Protein AF-A0A8S3QF64-F1 (afdb_monomer_lite)

Foldseek 3Di:
DVVPDPPDDPVVVVVVVVVVVVVVVPPPPPPDLDLLVLVLCLQQLALVCLVVTDCVPRDDPVVSVVSNVCSVVDPDDDDDPVVSVVSNVVSVVSVVVSVVVVVVVVVQQVVQCVVPVPLCVVPHRVVSVVVCVVVVVVVVVVVVVVVVVVVVVVDDDDPDDPDPPPVVVVVVVVVVVVVVVVVVVVVVVVVVVVVVVVVVVVVVVVVVVD

Structure (mmCIF, N/CA/C/O backbone):
data_AF-A0A8S3QF64-F1
#
_entry.id   AF-A0A8S3QF64-F1
#
loop_
_atom_site.group_PDB
_atom_site.id
_atom_site.type_symbol
_atom_site.label_atom_id
_atom_site.label_alt_id
_atom_site.label_comp_id
_atom_site.label_asym_id
_atom_site.label_entity_id
_atom_site.label_seq_id
_atom_site.pdbx_PDB_ins_code
_atom_site.Cartn_x
_atom_site.Cartn_y
_atom_site.Cartn_z
_atom_site.occupancy
_atom_site.B_iso_or_equiv
_atom_site.auth_seq_id
_atom_site.auth_comp_id
_atom_site.auth_asym_id
_atom_site.auth_atom_id
_atom_site.pdbx_PDB_model_num
ATOM 1 N N . MET A 1 1 ? 14.520 20.182 33.958 1.00 53.22 1 MET A N 1
ATOM 2 C CA . MET A 1 1 ? 14.946 18.815 34.341 1.00 53.22 1 MET A CA 1
ATOM 3 C C . MET A 1 1 ? 16.311 18.770 35.036 1.00 53.22 1 MET A C 1
ATOM 5 O O . MET A 1 1 ? 16.539 17.843 35.798 1.00 53.22 1 MET A O 1
ATOM 9 N N . ASN A 1 2 ? 17.170 19.784 34.870 1.00 56.03 2 ASN A N 1
ATOM 10 C CA . ASN A 1 2 ? 18.545 19.812 35.404 1.00 56.03 2 ASN A CA 1
ATOM 11 C C . ASN A 1 2 ? 18.657 19.802 36.944 1.00 56.03 2 ASN A C 1
ATOM 13 O O . ASN A 1 2 ? 19.724 19.515 37.468 1.00 56.03 2 ASN A O 1
ATOM 17 N N . ASN A 1 3 ? 17.562 20.067 37.667 1.00 63.47 3 ASN A N 1
ATOM 18 C CA . ASN A 1 3 ? 17.527 20.036 39.136 1.00 63.47 3 ASN A CA 1
ATOM 19 C C . ASN A 1 3 ? 17.029 18.698 39.717 1.00 63.47 3 ASN A C 1
ATOM 21 O O . ASN A 1 3 ? 17.048 18.535 40.931 1.00 63.47 3 ASN A O 1
ATOM 25 N N . LEU A 1 4 ? 16.542 17.767 38.882 1.00 66.12 4 LEU A N 1
ATOM 26 C CA . LEU A 1 4 ? 15.965 16.489 39.336 1.00 66.12 4 LEU A CA 1
ATOM 27 C C . LEU A 1 4 ? 16.954 15.316 39.253 1.00 66.12 4 LEU A C 1
ATOM 29 O O . LEU A 1 4 ? 16.807 14.340 39.979 1.00 66.12 4 LEU A O 1
ATOM 33 N N . ILE A 1 5 ? 17.952 15.409 38.372 1.00 63.88 5 ILE A N 1
ATOM 34 C CA . ILE A 1 5 ? 18.995 14.396 38.184 1.00 63.88 5 ILE A CA 1
ATOM 35 C C . ILE A 1 5 ? 20.307 15.021 38.649 1.00 63.88 5 ILE A C 1
ATOM 37 O O . ILE A 1 5 ? 21.028 15.660 37.888 1.00 63.88 5 ILE A O 1
ATOM 41 N N . THR A 1 6 ? 20.595 14.886 39.939 1.00 64.50 6 THR A N 1
ATOM 42 C CA . THR A 1 6 ? 21.860 15.325 40.530 1.00 64.50 6 THR A CA 1
ATOM 43 C C . THR A 1 6 ? 22.860 14.177 40.426 1.00 64.50 6 THR A C 1
ATOM 45 O O . THR A 1 6 ? 22.750 13.205 41.170 1.00 64.50 6 THR A O 1
ATOM 48 N N . GLY A 1 7 ? 23.809 14.260 39.490 1.00 70.12 7 GLY A N 1
ATOM 49 C CA . GLY A 1 7 ? 24.892 13.270 39.370 1.00 70.12 7 GLY A CA 1
ATOM 50 C C . GLY A 1 7 ? 25.325 12.905 37.950 1.00 70.12 7 GLY A C 1
ATOM 51 O O . GLY A 1 7 ? 26.308 12.189 37.805 1.00 70.12 7 GLY A O 1
ATOM 52 N N . LEU A 1 8 ? 24.641 13.403 36.915 1.00 67.50 8 LEU A N 1
ATOM 53 C CA . LEU A 1 8 ? 25.029 13.186 35.520 1.00 67.50 8 LEU A CA 1
ATOM 54 C C . LEU A 1 8 ? 25.421 14.518 34.865 1.00 67.50 8 LEU A C 1
ATOM 56 O O . LEU A 1 8 ? 24.631 15.465 34.907 1.00 67.50 8 LEU A O 1
ATOM 60 N N . PRO A 1 9 ? 26.620 14.624 34.266 1.00 80.12 9 PRO A N 1
ATOM 61 C CA . PRO A 1 9 ? 27.034 15.830 33.564 1.00 80.12 9 PRO A CA 1
ATOM 62 C C . PRO A 1 9 ? 26.181 16.037 32.301 1.00 80.12 9 PRO A C 1
ATOM 64 O O . PRO A 1 9 ? 25.869 15.098 31.571 1.00 80.12 9 PRO A O 1
ATOM 67 N N . GLU A 1 10 ? 25.839 17.291 32.002 1.00 75.12 10 GLU A N 1
ATOM 68 C CA . GLU A 1 10 ? 24.936 17.681 30.902 1.00 75.12 10 GLU A CA 1
ATOM 69 C C . GLU A 1 10 ? 25.380 17.146 29.525 1.00 75.12 10 GLU A C 1
ATOM 71 O O . GLU A 1 10 ? 24.565 16.771 28.679 1.00 75.12 10 GLU A O 1
ATOM 76 N N . LYS A 1 11 ? 26.696 17.004 29.336 1.00 78.56 11 LYS A N 1
ATOM 77 C CA . LYS A 1 11 ? 27.306 16.431 28.132 1.00 78.56 11 LYS A CA 1
ATOM 78 C C . LYS A 1 11 ? 26.945 14.954 27.918 1.00 78.56 11 LYS A C 1
ATOM 80 O O . LYS A 1 11 ? 26.743 14.538 26.780 1.00 78.56 11 LYS A O 1
ATOM 85 N N . GLU A 1 12 ? 26.847 14.167 28.988 1.00 79.19 12 GLU A N 1
ATOM 86 C CA . GLU A 1 12 ? 26.471 12.749 28.910 1.00 79.19 12 GLU A CA 1
ATOM 87 C C . GLU A 1 12 ? 24.977 12.584 28.632 1.00 79.19 12 GLU A C 1
ATOM 89 O O . GLU A 1 12 ? 24.588 11.701 27.871 1.00 79.19 12 GLU A O 1
ATOM 94 N N . MET A 1 13 ? 24.142 13.485 29.153 1.00 77.25 13 MET A N 1
ATOM 95 C CA . MET A 1 13 ? 22.704 13.498 28.876 1.00 77.25 13 MET A CA 1
ATOM 96 C C . MET A 1 13 ? 22.414 13.782 27.397 1.00 77.25 13 MET A C 1
ATOM 98 O O . MET A 1 13 ? 21.594 13.102 26.783 1.00 77.25 13 MET A O 1
ATOM 102 N N . SER A 1 14 ? 23.145 14.728 26.798 1.00 81.69 14 SER A N 1
ATOM 103 C CA . SER A 1 14 ? 23.063 15.009 25.361 1.00 81.69 14 SER A CA 1
ATOM 104 C C . SER A 1 14 ? 23.547 13.825 24.513 1.00 81.69 14 SER A C 1
ATOM 106 O O . SER A 1 14 ? 22.891 13.457 23.539 1.00 81.69 14 SER A O 1
ATOM 108 N N . ALA A 1 15 ? 24.640 13.166 24.914 1.00 84.94 15 ALA A N 1
ATOM 109 C CA . ALA A 1 15 ? 25.149 11.980 24.224 1.00 84.94 15 ALA A CA 1
ATOM 110 C C . ALA A 1 15 ? 24.179 10.785 24.303 1.00 84.94 15 ALA A C 1
ATOM 112 O O . ALA A 1 15 ? 23.982 10.089 23.307 1.00 84.94 15 ALA A O 1
ATOM 113 N N . MET A 1 16 ? 23.532 10.570 25.454 1.00 84.56 16 MET A N 1
ATOM 114 C CA . MET A 1 16 ? 22.511 9.530 25.623 1.00 84.56 16 MET A CA 1
ATOM 115 C C . MET A 1 16 ? 21.237 9.841 24.832 1.00 84.56 16 MET A C 1
ATOM 117 O O . MET A 1 16 ? 20.712 8.953 24.164 1.00 84.56 16 MET A O 1
ATOM 121 N N . ALA A 1 17 ? 20.770 11.094 24.841 1.00 81.81 17 ALA A N 1
ATOM 122 C CA . ALA A 1 17 ? 19.627 11.526 24.038 1.00 81.81 17 ALA A CA 1
ATOM 123 C C . ALA A 1 17 ? 19.897 11.359 22.535 1.00 81.81 17 ALA A C 1
ATOM 125 O O . ALA A 1 17 ? 19.035 10.879 21.804 1.00 81.81 17 ALA A O 1
ATOM 126 N N . LEU A 1 18 ? 21.114 11.676 22.081 1.00 87.50 18 LEU A N 1
ATOM 127 C CA . LEU A 1 18 ? 21.540 11.472 20.696 1.00 87.50 18 LEU A CA 1
ATOM 128 C C . LEU A 1 18 ? 21.652 9.979 20.342 1.00 87.50 18 LEU A C 1
ATOM 130 O O . LEU A 1 18 ? 21.247 9.567 19.256 1.00 87.50 18 LEU A O 1
ATOM 134 N N . GLY A 1 19 ? 22.162 9.152 21.260 1.00 87.38 19 GLY A N 1
ATOM 135 C CA . GLY A 1 19 ? 22.219 7.696 21.101 1.00 87.38 19 GLY A CA 1
ATOM 136 C C . GLY A 1 19 ? 20.832 7.062 20.987 1.00 87.38 19 GLY A C 1
ATOM 137 O O . GLY A 1 19 ? 20.618 6.214 20.120 1.00 87.38 19 GLY A O 1
ATOM 138 N N . LEU A 1 20 ? 19.882 7.528 21.802 1.00 83.38 20 LEU A N 1
ATOM 139 C CA . LEU A 1 20 ? 18.472 7.147 21.720 1.00 83.38 20 LEU A CA 1
ATOM 140 C C . LEU A 1 20 ? 17.810 7.658 20.438 1.00 83.38 20 LEU A C 1
ATOM 142 O O . LEU A 1 20 ? 17.110 6.900 19.781 1.00 83.38 20 LEU A O 1
ATOM 146 N N . ALA A 1 21 ? 18.058 8.902 20.031 1.00 82.44 21 ALA A N 1
ATOM 147 C CA . ALA A 1 21 ? 17.514 9.450 18.790 1.00 82.44 21 ALA A CA 1
ATOM 148 C C . ALA A 1 21 ? 17.990 8.653 17.565 1.00 82.44 21 ALA A C 1
ATOM 150 O O . ALA A 1 21 ? 17.200 8.333 16.679 1.00 82.44 21 ALA A O 1
ATOM 151 N N . HIS A 1 22 ? 19.266 8.260 17.534 1.00 83.81 22 HIS A N 1
ATOM 152 C CA . HIS A 1 22 ? 19.798 7.402 16.477 1.00 83.81 22 HIS A CA 1
ATOM 153 C C . HIS A 1 22 ? 19.254 5.968 16.535 1.00 83.81 22 HIS A C 1
ATOM 155 O O . HIS A 1 22 ? 19.029 5.373 15.480 1.00 83.81 22 HIS A O 1
ATOM 161 N N . SER A 1 23 ? 19.039 5.393 17.723 1.00 78.06 23 SER A N 1
ATOM 162 C CA . SER A 1 23 ? 18.470 4.043 17.842 1.00 78.06 23 SER A CA 1
ATOM 163 C C . SER A 1 23 ? 16.985 4.010 17.469 1.00 78.06 23 SER A C 1
ATOM 165 O O . SER A 1 23 ? 16.575 3.105 16.744 1.00 78.06 23 SER A O 1
ATOM 167 N N . LEU A 1 24 ? 16.216 5.031 17.858 1.00 71.31 24 LEU A N 1
ATOM 168 C CA . LEU A 1 24 ? 14.824 5.243 17.449 1.00 71.31 24 LEU A CA 1
ATOM 169 C C . LEU A 1 24 ? 14.711 5.523 15.946 1.00 71.31 24 LEU A C 1
ATOM 171 O O . LEU A 1 24 ? 13.848 4.953 15.293 1.00 71.31 24 LEU A O 1
ATOM 175 N N . SER A 1 25 ? 15.624 6.308 15.363 1.00 70.50 25 SER A N 1
ATOM 176 C CA . SER A 1 25 ? 15.656 6.564 13.913 1.00 70.50 25 SER A CA 1
ATOM 177 C C . SER A 1 25 ? 15.982 5.310 13.090 1.00 70.50 25 SER A C 1
ATOM 179 O O . SER A 1 25 ? 15.491 5.159 11.972 1.00 70.50 25 SER A O 1
ATOM 181 N N . ARG A 1 26 ? 16.785 4.384 13.636 1.00 62.19 26 ARG A N 1
ATOM 182 C CA . ARG A 1 26 ? 17.037 3.065 13.026 1.00 62.19 26 ARG A CA 1
ATOM 183 C C . ARG A 1 26 ? 15.948 2.044 13.310 1.00 62.19 26 ARG A C 1
ATOM 185 O O . ARG A 1 26 ? 15.975 0.974 12.694 1.00 62.19 26 ARG A O 1
ATOM 192 N N . TYR A 1 27 ? 15.017 2.341 14.215 1.00 57.81 27 TYR A N 1
ATOM 193 C CA . TYR A 1 27 ? 13.815 1.546 14.368 1.00 57.81 27 TYR A CA 1
ATOM 194 C C . TYR A 1 27 ? 12.986 1.770 13.107 1.00 57.81 27 TYR A C 1
ATOM 196 O O . TYR A 1 27 ? 12.174 2.684 13.004 1.00 57.81 27 TYR A O 1
ATOM 204 N N . LYS A 1 28 ? 13.261 0.951 12.087 1.00 53.25 28 LYS A N 1
ATOM 205 C CA . LYS A 1 28 ? 12.374 0.805 10.946 1.00 53.25 28 LYS A CA 1
ATOM 206 C C . LYS A 1 28 ? 11.033 0.402 11.536 1.00 53.25 28 LYS A C 1
ATOM 208 O O . LYS A 1 28 ? 10.863 -0.758 11.912 1.00 53.25 28 LYS A O 1
ATOM 213 N N . LEU A 1 29 ? 10.094 1.345 11.587 1.00 48.06 29 LEU A N 1
ATOM 214 C CA . LEU A 1 29 ? 8.693 1.013 11.388 1.00 48.06 29 LEU A CA 1
ATOM 215 C C . LEU A 1 29 ? 8.697 0.038 10.217 1.00 48.06 29 LEU A C 1
ATOM 217 O O . LEU A 1 29 ? 9.137 0.383 9.114 1.00 48.06 29 LEU A O 1
ATOM 221 N N . LYS A 1 30 ? 8.396 -1.227 10.514 1.00 44.25 30 LYS A N 1
ATOM 222 C CA . LYS A 1 30 ? 8.336 -2.279 9.510 1.00 44.25 30 LYS A CA 1
ATOM 223 C C . LYS A 1 30 ? 7.064 -2.034 8.726 1.00 44.25 30 LYS A C 1
ATOM 225 O O . LYS A 1 30 ? 6.067 -2.701 8.934 1.00 44.25 30 LYS A O 1
ATOM 230 N N . PHE A 1 31 ? 7.115 -1.005 7.893 1.00 47.84 31 PHE A N 1
ATOM 231 C CA . PHE A 1 31 ? 6.090 -0.730 6.920 1.00 47.84 31 PHE A CA 1
ATOM 232 C C . PHE A 1 31 ? 6.152 -1.896 5.947 1.00 47.84 31 PHE A C 1
ATOM 234 O O . PHE A 1 31 ? 7.173 -2.080 5.266 1.00 47.84 31 PHE A O 1
ATOM 241 N N . SER A 1 32 ? 5.120 -2.736 5.966 1.00 52.56 32 SER A N 1
ATOM 242 C CA . SER A 1 32 ? 4.959 -3.688 4.888 1.00 52.56 32 SER A CA 1
ATOM 243 C C . SER A 1 32 ? 4.795 -2.864 3.607 1.00 52.56 32 SER A C 1
ATOM 245 O O . SER A 1 32 ? 4.033 -1.897 3.599 1.00 52.56 32 SER A O 1
ATOM 247 N N . PRO A 1 33 ? 5.547 -3.148 2.531 1.00 56.41 33 PRO A N 1
ATOM 248 C CA . PRO A 1 33 ? 5.327 -2.481 1.250 1.00 56.41 33 PRO A CA 1
ATOM 249 C C . PRO A 1 33 ? 3.971 -2.859 0.637 1.00 56.41 33 PRO A C 1
ATOM 251 O O . PRO A 1 33 ? 3.590 -2.276 -0.378 1.00 56.41 33 PRO A O 1
ATOM 254 N N . ASP A 1 34 ? 3.278 -3.830 1.231 1.00 63.16 34 ASP A N 1
ATOM 255 C CA . ASP A 1 34 ? 1.951 -4.251 0.837 1.00 63.16 34 ASP A CA 1
ATOM 256 C C . ASP A 1 34 ? 0.925 -3.289 1.441 1.00 63.16 34 ASP A C 1
ATOM 258 O O . ASP A 1 34 ? 0.865 -3.096 2.654 1.00 63.16 34 ASP A O 1
ATOM 262 N N . LYS A 1 35 ? 0.080 -2.707 0.585 1.00 76.00 35 LYS A N 1
ATOM 263 C CA . LYS A 1 35 ? -1.004 -1.768 0.941 1.00 76.00 35 LY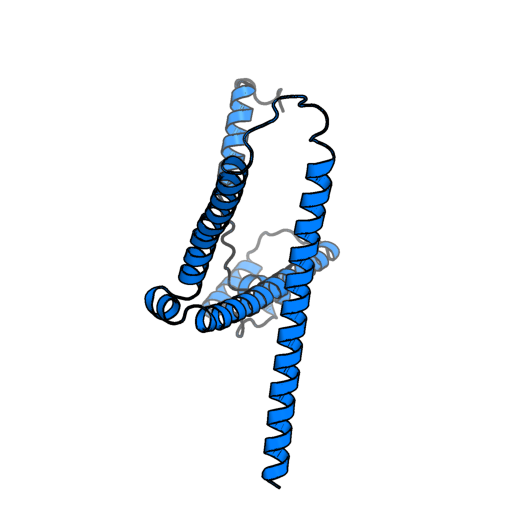S A CA 1
ATOM 264 C C . LYS A 1 35 ? -2.064 -2.327 1.907 1.00 76.00 35 LYS A C 1
ATOM 266 O O . LYS A 1 35 ? -3.031 -1.638 2.221 1.00 76.00 35 LYS A O 1
ATOM 271 N N . VAL A 1 36 ? -1.882 -3.557 2.381 1.00 80.62 36 VAL A N 1
ATOM 272 C CA . VAL A 1 36 ? -2.777 -4.281 3.286 1.00 80.62 36 VAL A CA 1
ATOM 273 C C . VAL A 1 36 ? -2.982 -3.491 4.578 1.00 80.62 36 VAL A C 1
ATOM 275 O O . VAL A 1 36 ? -4.123 -3.240 4.949 1.00 80.62 36 VAL A O 1
ATOM 278 N N . ASP A 1 37 ? -1.911 -2.984 5.196 1.00 83.69 37 ASP A N 1
ATOM 279 C CA . ASP A 1 37 ? -2.004 -2.227 6.455 1.00 83.69 37 ASP A CA 1
ATOM 280 C C . ASP A 1 37 ? -2.837 -0.945 6.289 1.00 83.69 37 ASP A C 1
ATOM 282 O O . ASP A 1 37 ? -3.716 -0.641 7.096 1.00 83.69 37 ASP A O 1
ATOM 286 N N . THR A 1 38 ? -2.610 -0.204 5.200 1.00 86.38 38 THR A N 1
ATOM 287 C CA . THR A 1 38 ? -3.365 1.019 4.896 1.00 86.38 38 THR A CA 1
ATOM 288 C C . THR A 1 38 ? -4.831 0.736 4.578 1.00 86.38 38 THR A C 1
ATOM 290 O O . THR A 1 38 ? -5.697 1.512 4.977 1.00 86.38 38 THR A O 1
ATOM 293 N N . MET A 1 39 ? -5.122 -0.395 3.927 1.00 83.00 39 MET A N 1
ATOM 294 C CA . MET A 1 39 ? -6.492 -0.832 3.643 1.00 83.00 39 MET A CA 1
ATOM 295 C C . MET A 1 39 ? -7.230 -1.251 4.921 1.00 83.00 39 MET A C 1
ATOM 297 O O . MET A 1 39 ? -8.402 -0.923 5.083 1.00 83.00 39 MET A O 1
ATOM 301 N N . ILE A 1 40 ? -6.546 -1.912 5.859 1.00 85.50 40 ILE A N 1
ATOM 302 C CA . ILE A 1 40 ? -7.116 -2.297 7.159 1.00 85.50 40 ILE A CA 1
ATOM 303 C C . ILE A 1 40 ? -7.477 -1.054 7.978 1.00 85.50 40 ILE A C 1
ATOM 305 O O . ILE A 1 40 ? -8.583 -0.962 8.513 1.00 85.50 40 ILE A O 1
ATOM 309 N N . VAL A 1 41 ? -6.570 -0.074 8.049 1.00 86.12 41 VAL A N 1
ATOM 310 C CA . VAL A 1 41 ? -6.820 1.187 8.766 1.00 86.12 41 VAL A CA 1
ATOM 311 C C . VAL A 1 41 ? -8.017 1.927 8.164 1.00 86.12 41 VAL A C 1
ATOM 313 O O . VAL A 1 41 ? -8.871 2.410 8.908 1.00 86.12 41 VAL A O 1
ATOM 316 N N . GLN A 1 42 ? -8.127 1.954 6.834 1.00 84.06 42 GLN A N 1
ATOM 317 C CA . GLN A 1 42 ? -9.258 2.564 6.136 1.00 84.06 42 GLN A CA 1
ATOM 318 C C . GLN A 1 42 ? -10.587 1.826 6.378 1.00 84.06 42 GLN A C 1
ATOM 320 O O . GLN A 1 42 ? -11.625 2.472 6.486 1.00 84.06 42 GLN A O 1
ATOM 325 N N . ALA A 1 43 ? -10.567 0.495 6.491 1.00 82.81 43 ALA A N 1
ATOM 326 C CA . ALA A 1 43 ? -11.765 -0.320 6.696 1.00 82.81 43 ALA A CA 1
ATOM 327 C C . ALA A 1 43 ? -12.290 -0.296 8.146 1.00 82.81 43 ALA A C 1
ATOM 329 O O . ALA A 1 43 ? -13.498 -0.382 8.370 1.00 82.81 43 ALA A O 1
ATOM 330 N N . ILE A 1 44 ? -11.401 -0.191 9.140 1.00 84.44 44 ILE A N 1
ATOM 331 C CA . ILE A 1 44 ? -11.778 -0.214 10.562 1.00 84.44 44 ILE A CA 1
ATOM 332 C C . ILE A 1 44 ? -12.173 1.171 11.049 1.00 84.44 44 ILE A C 1
ATOM 334 O O . ILE A 1 44 ? -13.222 1.298 11.677 1.00 84.44 44 ILE A O 1
ATOM 338 N N . TRP A 1 45 ? -11.364 2.195 10.752 1.00 81.25 45 TRP A N 1
ATOM 339 C CA . TRP A 1 45 ? -11.466 3.556 11.293 1.00 81.25 45 TRP A CA 1
ATOM 340 C C . TRP A 1 45 ? -11.475 3.608 12.839 1.00 81.25 45 TRP A C 1
ATOM 342 O O . TRP A 1 45 ? -10.499 4.035 13.450 1.00 81.25 45 TRP A O 1
ATOM 352 N N . TYR A 1 46 ? -12.542 3.124 13.488 1.00 83.19 46 TYR A N 1
ATOM 353 C CA . TYR A 1 46 ? -12.682 2.959 14.936 1.00 83.19 46 TYR A CA 1
ATOM 354 C C . TYR A 1 46 ? -12.478 1.512 15.382 1.00 83.19 46 TYR A C 1
ATOM 356 O O . TYR A 1 46 ? -13.043 0.584 14.805 1.00 83.19 46 TYR A O 1
ATOM 364 N N . ARG A 1 47 ? -11.810 1.320 16.530 1.00 81.62 47 ARG A N 1
ATOM 365 C CA . ARG A 1 47 ? -11.665 -0.005 17.169 1.00 81.62 47 ARG A CA 1
ATOM 366 C C . ARG A 1 47 ? -13.004 -0.717 17.410 1.00 81.62 47 A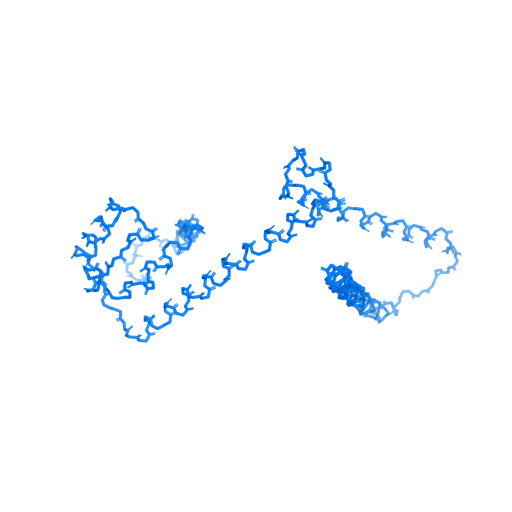RG A C 1
ATOM 368 O O . ARG A 1 47 ? -13.062 -1.937 17.361 1.00 81.62 47 ARG A O 1
ATOM 375 N N . THR A 1 48 ? -14.084 0.036 17.632 1.00 83.75 48 THR A N 1
ATOM 376 C CA . THR A 1 48 ? -15.444 -0.495 17.834 1.00 83.75 48 THR A CA 1
ATOM 377 C C . THR A 1 48 ? -16.000 -1.193 16.598 1.00 83.75 48 THR A C 1
ATOM 379 O O . THR A 1 48 ? -16.829 -2.088 16.723 1.00 83.75 48 THR A O 1
ATOM 382 N N . ASN A 1 49 ? -15.536 -0.798 15.414 1.00 85.12 49 ASN A N 1
ATOM 383 C CA . ASN A 1 49 ? -16.029 -1.310 14.142 1.00 85.12 49 ASN A CA 1
ATOM 384 C C . ASN A 1 49 ? -15.252 -2.556 13.692 1.00 85.12 49 ASN A C 1
ATOM 386 O O . ASN A 1 49 ? -15.701 -3.266 12.797 1.00 85.12 49 ASN A O 1
ATOM 390 N N . ALA A 1 50 ? -14.130 -2.879 14.347 1.00 82.00 50 ALA A N 1
ATOM 391 C CA . ALA A 1 50 ? -13.316 -4.049 14.021 1.00 82.00 50 ALA A CA 1
ATOM 392 C C . ALA A 1 50 ? -14.101 -5.372 14.116 1.00 82.00 50 ALA A C 1
ATOM 394 O O . ALA A 1 50 ? -13.824 -6.300 13.363 1.00 82.00 50 ALA A O 1
ATOM 395 N N . ALA A 1 51 ? -15.104 -5.458 14.998 1.00 81.75 51 ALA A N 1
ATOM 396 C CA . ALA A 1 51 ? -15.942 -6.650 15.141 1.00 81.75 51 ALA A CA 1
ATOM 397 C C . ALA A 1 51 ? -16.949 -6.830 13.989 1.00 81.75 51 ALA A C 1
ATOM 399 O O . ALA A 1 51 ? -17.337 -7.957 13.685 1.00 81.75 51 ALA A O 1
ATOM 400 N N . THR A 1 52 ? -17.389 -5.734 13.362 1.00 84.38 52 THR A N 1
ATOM 401 C CA . THR A 1 52 ? -18.454 -5.741 12.345 1.00 84.38 52 THR A CA 1
ATOM 402 C C . THR A 1 52 ? -17.937 -5.807 10.916 1.00 84.38 52 THR A C 1
ATOM 404 O O . THR A 1 52 ? -18.684 -6.204 10.025 1.00 84.38 52 THR A O 1
ATOM 407 N N . THR A 1 53 ? -16.691 -5.396 10.685 1.00 83.19 53 THR A N 1
ATOM 408 C CA . THR A 1 53 ? -16.097 -5.363 9.348 1.00 83.19 53 THR A CA 1
ATOM 409 C C . THR A 1 53 ? -15.491 -6.726 8.992 1.00 83.19 53 THR A C 1
ATOM 411 O O . THR A 1 53 ? -14.935 -7.424 9.847 1.00 83.19 53 THR A O 1
ATOM 414 N N . ASP A 1 54 ? -15.637 -7.113 7.727 1.00 84.56 54 ASP A N 1
ATOM 415 C CA . ASP A 1 54 ? -15.045 -8.318 7.139 1.00 84.56 54 ASP A CA 1
ATOM 416 C C . ASP A 1 54 ? -13.717 -7.955 6.454 1.00 84.56 54 ASP A C 1
ATOM 418 O O . ASP A 1 54 ? -13.643 -6.947 5.746 1.00 84.56 54 ASP A O 1
ATOM 422 N N . PHE A 1 55 ? -12.672 -8.757 6.679 1.00 82.56 55 PHE A N 1
ATOM 423 C CA . PHE A 1 55 ? -11.335 -8.557 6.105 1.00 82.56 55 PHE A CA 1
ATOM 424 C C . PHE A 1 55 ? -10.907 -9.675 5.149 1.00 82.56 55 PHE A C 1
ATOM 426 O O . PHE A 1 55 ? -9.760 -9.687 4.703 1.00 82.56 55 PHE A O 1
ATOM 433 N N . SER A 1 56 ? -11.823 -10.571 4.776 1.00 81.62 56 SER A N 1
ATOM 434 C CA . SER A 1 56 ? -11.541 -11.746 3.939 1.00 81.62 56 SER A CA 1
ATOM 435 C C . SER A 1 56 ? -10.845 -11.426 2.604 1.00 81.62 56 SER A C 1
ATOM 437 O O . SER A 1 56 ? -10.139 -12.267 2.050 1.00 81.62 56 SER A O 1
ATOM 439 N N . GLU A 1 57 ? -11.031 -10.216 2.063 1.00 80.88 57 GLU A N 1
ATOM 440 C CA . GLU A 1 57 ? -10.398 -9.777 0.810 1.00 80.88 57 GLU A CA 1
ATOM 441 C C . GLU A 1 57 ? -8.946 -9.302 0.982 1.00 80.88 57 GLU A C 1
ATOM 443 O O . GLU A 1 57 ? -8.177 -9.313 0.018 1.00 80.88 57 GLU A O 1
ATOM 448 N N . THR A 1 58 ? -8.556 -8.860 2.180 1.00 82.50 58 THR A N 1
ATOM 449 C CA . THR A 1 58 ? -7.246 -8.235 2.427 1.00 82.50 58 THR A CA 1
ATOM 450 C C . THR A 1 58 ? -6.286 -9.138 3.184 1.00 82.50 58 THR A C 1
ATOM 452 O O . THR A 1 58 ? -5.074 -9.022 2.989 1.00 82.50 58 THR A O 1
ATOM 455 N N . LEU A 1 59 ? -6.796 -10.039 4.026 1.00 82.69 59 LEU A N 1
ATOM 456 C CA . LEU A 1 59 ? -5.978 -10.876 4.895 1.00 82.69 59 LEU A CA 1
ATOM 457 C C . LEU A 1 59 ? -6.585 -12.276 5.122 1.00 82.69 59 LEU A C 1
ATOM 459 O O . LEU A 1 59 ? -7.796 -12.452 5.022 1.00 82.69 59 LEU A O 1
ATOM 463 N N . PRO A 1 60 ? -5.754 -13.293 5.423 1.00 86.19 60 PRO A N 1
ATOM 464 C CA . PRO A 1 60 ? -6.218 -14.637 5.765 1.00 86.19 60 PRO A CA 1
ATOM 465 C C . PRO A 1 60 ? -6.977 -14.684 7.099 1.00 86.19 60 PRO A C 1
ATOM 467 O O . PRO A 1 60 ? -6.622 -13.975 8.039 1.00 86.19 60 PRO A O 1
ATOM 470 N N . GLU A 1 61 ? -7.922 -15.620 7.220 1.00 84.19 61 GLU A N 1
ATOM 471 C CA . GLU A 1 61 ? -8.811 -15.777 8.388 1.00 84.19 61 GLU A CA 1
ATOM 472 C C . GLU A 1 61 ? -8.065 -15.912 9.735 1.00 84.19 61 GLU A C 1
ATOM 474 O O . GLU A 1 61 ? -8.533 -15.424 10.762 1.00 84.19 61 GLU A O 1
ATOM 479 N N . GLU A 1 62 ? -6.870 -16.513 9.743 1.00 86.44 62 GLU A N 1
ATOM 480 C CA . GLU A 1 62 ? -6.026 -16.621 10.944 1.00 86.44 62 GLU A CA 1
ATOM 481 C C . GLU A 1 62 ? -5.588 -15.240 11.468 1.00 86.44 62 GLU A C 1
ATOM 483 O O . GLU A 1 62 ? -5.759 -14.938 12.649 1.00 86.44 62 GLU A O 1
ATOM 488 N N . LEU A 1 63 ? -5.106 -14.363 10.578 1.00 85.69 63 LEU A N 1
ATOM 489 C CA . LEU A 1 63 ? -4.707 -12.997 10.937 1.00 85.69 63 LEU A CA 1
ATOM 490 C C . LEU A 1 63 ? -5.920 -12.122 11.271 1.00 85.69 63 LEU A C 1
ATOM 492 O O . LEU A 1 63 ? -5.805 -11.175 12.047 1.00 85.69 63 LEU A O 1
ATOM 496 N N . GLU A 1 64 ? -7.088 -12.443 10.714 1.00 85.69 64 GLU A N 1
ATOM 497 C CA . GLU A 1 64 ? -8.325 -11.717 10.991 1.00 85.69 64 GLU A CA 1
ATOM 498 C C . GLU A 1 64 ? -8.757 -11.885 12.441 1.00 85.69 64 GLU A C 1
ATOM 500 O O . GLU A 1 64 ? -9.083 -10.913 13.129 1.00 85.69 64 GLU A O 1
ATOM 505 N N . GLN A 1 65 ? -8.744 -13.132 12.911 1.00 86.50 65 GLN A N 1
ATOM 506 C CA . GLN A 1 65 ? -9.116 -13.463 14.277 1.00 86.50 65 GLN A CA 1
ATOM 507 C C . GLN A 1 65 ? -8.140 -12.838 15.274 1.00 86.50 65 GLN A C 1
ATOM 509 O O . GLN A 1 65 ? -8.582 -12.267 16.273 1.00 86.50 65 GLN A O 1
ATOM 514 N N . GLU A 1 66 ? -6.836 -12.878 14.987 1.00 87.69 66 GLU A N 1
ATOM 515 C CA . GLU A 1 66 ?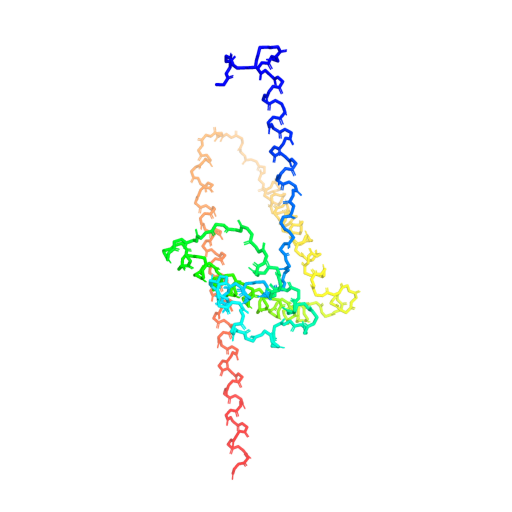 -5.826 -12.203 15.808 1.00 87.69 66 GLU A CA 1
ATOM 516 C C . GLU A 1 66 ? -6.050 -10.688 15.858 1.00 87.69 66 GLU A C 1
ATOM 518 O O . GLU A 1 66 ? -5.997 -10.089 16.934 1.00 87.69 66 GLU A O 1
ATOM 523 N N . LEU A 1 67 ? -6.358 -10.062 14.718 1.00 86.25 67 LEU A N 1
ATOM 524 C CA . LEU A 1 67 ? -6.593 -8.623 14.639 1.00 86.25 67 LEU A CA 1
ATOM 525 C C . LEU A 1 67 ? -7.855 -8.201 15.406 1.00 86.25 67 LEU A C 1
ATOM 527 O O . LEU A 1 67 ? -7.828 -7.207 16.136 1.00 86.25 67 LEU A O 1
ATOM 531 N N . LYS A 1 68 ? -8.939 -8.981 15.312 1.00 87.69 68 LYS A N 1
ATOM 532 C CA . LYS A 1 68 ? -10.178 -8.759 16.077 1.00 87.69 68 LYS A CA 1
ATOM 533 C C . LYS A 1 68 ? -9.949 -8.902 17.585 1.00 87.69 68 LYS A C 1
ATOM 535 O O . LYS A 1 68 ? -10.348 -8.022 18.346 1.00 87.69 68 LYS A O 1
ATOM 540 N N . GLN A 1 69 ? -9.234 -9.940 18.020 1.00 88.06 69 GLN A N 1
ATOM 541 C CA . GLN A 1 69 ? -8.877 -10.127 19.433 1.00 88.06 69 GLN A CA 1
ATOM 542 C C . GLN A 1 69 ? -7.977 -8.997 19.952 1.00 88.06 69 GLN A C 1
ATOM 544 O O . GLN A 1 69 ? -8.188 -8.473 21.047 1.00 88.06 69 GLN A O 1
ATOM 549 N N . ALA A 1 70 ? -6.988 -8.581 19.157 1.00 86.69 70 ALA A N 1
ATOM 550 C CA . ALA A 1 70 ? -6.107 -7.474 19.505 1.00 86.69 70 ALA A CA 1
ATOM 551 C C . ALA A 1 70 ? -6.877 -6.152 19.629 1.00 86.69 70 ALA A C 1
ATOM 553 O O . ALA A 1 70 ? -6.583 -5.370 20.531 1.00 86.69 70 ALA A O 1
ATOM 554 N N . ALA A 1 71 ? -7.875 -5.912 18.773 1.00 86.19 71 ALA A N 1
ATOM 555 C CA . ALA A 1 71 ? -8.731 -4.731 18.847 1.00 86.19 71 ALA A CA 1
ATOM 556 C C . ALA A 1 71 ? -9.584 -4.701 20.129 1.00 86.19 71 ALA A C 1
ATOM 558 O O . ALA A 1 71 ? -9.718 -3.635 20.732 1.00 86.19 71 ALA A O 1
ATOM 559 N N . GLU A 1 72 ? -10.103 -5.849 20.580 1.00 86.00 72 GLU A N 1
ATOM 560 C CA . GLU A 1 72 ? -10.876 -5.961 21.829 1.00 86.00 72 GLU A CA 1
ATOM 561 C C . GLU A 1 72 ? -10.021 -5.753 23.086 1.00 86.00 72 GLU A C 1
ATOM 563 O O . GLU A 1 72 ? -10.458 -5.110 24.040 1.00 86.00 72 GLU A O 1
ATOM 568 N N . ILE A 1 73 ? -8.791 -6.274 23.091 1.00 88.19 73 ILE A N 1
ATOM 569 C CA . ILE A 1 73 ? -7.864 -6.190 24.235 1.00 88.19 73 ILE A CA 1
ATOM 570 C C . ILE A 1 73 ? -7.053 -4.874 24.202 1.00 88.19 73 ILE A C 1
ATOM 572 O O . ILE A 1 73 ? -6.299 -4.562 25.128 1.00 88.19 73 ILE A O 1
ATOM 576 N N . SER A 1 74 ? -7.197 -4.075 23.141 1.00 88.06 74 SER A N 1
ATOM 577 C CA . SER A 1 74 ? -6.399 -2.871 22.924 1.00 88.06 74 SER A CA 1
ATOM 578 C C . SER A 1 74 ? -6.652 -1.811 23.994 1.00 88.06 74 SER A C 1
ATOM 580 O O . SER A 1 74 ? -7.732 -1.233 24.100 1.00 88.06 74 SER A O 1
ATOM 582 N N . MET A 1 75 ? -5.591 -1.478 24.729 1.00 87.75 75 MET A N 1
ATOM 583 C CA . MET A 1 75 ? -5.550 -0.370 25.691 1.00 87.75 75 MET A CA 1
ATOM 584 C C . MET A 1 75 ? -5.308 0.997 25.025 1.00 87.75 75 MET A C 1
ATOM 586 O O . MET A 1 75 ? -4.945 1.961 25.700 1.00 87.75 75 MET A O 1
ATOM 590 N N . GLY A 1 76 ? -5.429 1.083 23.697 1.00 84.81 76 GLY A N 1
ATOM 591 C CA . GLY A 1 76 ? -5.205 2.316 22.946 1.00 84.81 76 GLY A CA 1
ATOM 592 C C . GLY A 1 76 ? -6.156 3.448 23.348 1.00 84.81 76 GLY A C 1
ATOM 593 O O . GLY A 1 76 ? -7.279 3.224 23.803 1.00 84.81 76 GLY A O 1
ATOM 594 N N . THR A 1 77 ? -5.711 4.687 23.151 1.00 83.25 77 THR A N 1
ATOM 595 C CA . THR A 1 77 ? -6.520 5.885 23.404 1.00 83.25 77 THR A CA 1
ATOM 596 C C . THR A 1 77 ? -7.565 6.085 22.313 1.00 83.25 77 THR A C 1
ATOM 598 O O . THR A 1 77 ? -7.334 5.754 21.152 1.00 83.25 77 THR A O 1
ATOM 601 N N . GLU A 1 78 ? -8.711 6.656 22.674 1.00 83.56 78 GLU A N 1
ATOM 602 C CA . GLU A 1 78 ? -9.683 7.119 21.682 1.00 83.56 78 GLU A CA 1
ATOM 603 C C . GLU A 1 78 ? -9.110 8.301 20.898 1.00 83.56 78 GLU A C 1
ATOM 605 O O . GLU A 1 78 ? -8.398 9.141 21.450 1.00 83.56 78 GLU A O 1
ATOM 610 N N . ILE A 1 79 ? -9.388 8.319 19.598 1.00 86.88 79 ILE A N 1
ATOM 611 C CA . ILE A 1 79 ? -8.880 9.308 18.650 1.00 86.88 79 ILE A CA 1
ATOM 612 C C . ILE A 1 79 ? -10.030 10.263 18.303 1.00 86.88 79 ILE A C 1
ATOM 614 O O . ILE A 1 79 ? -11.184 9.837 18.222 1.00 86.88 79 ILE A O 1
ATOM 618 N N . SER A 1 80 ? -9.719 11.547 18.118 1.00 91.31 80 SER A N 1
ATOM 619 C CA . SER A 1 80 ? -10.688 12.562 17.690 1.00 91.31 80 SER A CA 1
ATOM 620 C C . SER A 1 80 ? -11.201 12.288 16.273 1.00 91.31 80 SER A C 1
ATOM 622 O O . SER A 1 80 ? -10.460 11.788 15.432 1.00 91.31 80 SER A O 1
ATOM 624 N N . GLU A 1 81 ? -12.439 12.678 15.971 1.00 86.44 81 GLU A N 1
ATOM 625 C CA . GLU A 1 81 ? -13.009 12.573 14.618 1.00 86.44 81 GLU A CA 1
ATOM 626 C C . GLU A 1 81 ? -12.143 13.275 13.557 1.00 86.44 81 GLU A C 1
ATOM 628 O O . GLU A 1 81 ? -11.936 12.735 12.472 1.00 86.44 81 GLU A O 1
ATOM 633 N N . GLU A 1 82 ? -11.575 14.439 13.886 1.00 91.44 82 GLU A N 1
ATOM 634 C CA . GLU A 1 82 ? -10.716 15.207 12.974 1.00 91.44 82 GLU A CA 1
ATOM 635 C C . GLU A 1 82 ? -9.405 14.476 12.655 1.00 91.44 82 GLU A C 1
ATOM 637 O O . GLU A 1 82 ? -8.963 14.434 11.505 1.00 91.44 82 GLU A O 1
ATOM 642 N N . ASP A 1 83 ? -8.807 13.840 13.663 1.00 91.44 83 ASP A N 1
ATOM 643 C CA . ASP A 1 83 ? -7.572 13.081 13.489 1.00 91.44 83 ASP A CA 1
ATOM 644 C C . ASP A 1 83 ? -7.799 11.863 12.601 1.00 91.44 83 ASP A C 1
ATOM 646 O O . ASP A 1 83 ? -6.941 11.540 11.782 1.00 91.44 83 ASP A O 1
ATOM 650 N N . ILE A 1 84 ? -8.955 11.205 12.704 1.00 88.00 84 ILE A N 1
ATOM 651 C CA . ILE A 1 84 ? -9.193 10.027 11.879 1.00 88.00 84 ILE A CA 1
ATOM 652 C C . ILE A 1 84 ? -9.462 10.417 10.417 1.00 88.00 84 ILE A C 1
ATOM 654 O O . ILE A 1 84 ? -8.960 9.746 9.517 1.00 88.00 84 ILE A O 1
ATOM 658 N N . ILE A 1 85 ? -10.105 11.565 10.156 1.00 89.88 85 ILE A N 1
ATOM 659 C CA . ILE A 1 85 ? -10.198 12.131 8.794 1.00 89.88 85 ILE A CA 1
ATOM 660 C C . ILE A 1 85 ? -8.804 12.330 8.201 1.00 89.88 85 ILE A C 1
ATOM 662 O O . ILE A 1 85 ? -8.546 11.916 7.068 1.00 89.88 85 ILE A O 1
ATOM 666 N N . ASN A 1 86 ? -7.882 12.891 8.981 1.00 91.19 86 ASN A N 1
ATOM 667 C CA . ASN A 1 86 ? -6.508 13.099 8.537 1.00 91.19 86 ASN A CA 1
ATOM 668 C C . ASN A 1 86 ? -5.760 11.776 8.307 1.00 91.19 86 ASN A C 1
ATOM 670 O O . ASN A 1 86 ? -5.033 11.645 7.320 1.00 91.19 86 ASN A O 1
ATOM 674 N N . VAL A 1 87 ? -5.945 10.785 9.185 1.00 90.25 87 VAL A N 1
ATOM 675 C CA . VAL A 1 87 ? -5.330 9.454 9.052 1.00 90.25 87 VAL A CA 1
ATOM 676 C C . VAL A 1 87 ? -5.824 8.750 7.792 1.00 90.25 87 VAL A C 1
ATOM 678 O O . VAL A 1 87 ? -5.012 8.237 7.025 1.00 90.25 87 VAL A O 1
ATOM 681 N N . THR A 1 88 ? -7.125 8.764 7.518 1.00 88.50 88 THR A N 1
ATOM 682 C CA . THR A 1 88 ? -7.676 8.108 6.328 1.00 88.50 88 THR A CA 1
ATOM 683 C C . THR A 1 88 ? -7.297 8.823 5.041 1.00 88.50 88 THR A C 1
ATOM 685 O O . THR A 1 88 ? -6.947 8.155 4.070 1.00 88.50 88 THR A O 1
ATOM 688 N N . TYR A 1 89 ? -7.259 10.156 5.041 1.00 91.88 89 TYR A N 1
ATOM 689 C CA . TYR A 1 89 ? -6.749 10.917 3.899 1.00 91.88 89 TYR A CA 1
ATOM 690 C C . TYR A 1 89 ? -5.270 10.608 3.611 1.00 91.88 89 TYR A C 1
ATOM 692 O O . TYR A 1 89 ? -4.838 10.557 2.457 1.00 91.88 89 TYR A O 1
ATOM 700 N N . LEU A 1 90 ? -4.470 10.369 4.654 1.00 89.88 90 LEU A N 1
ATOM 701 C CA . LEU A 1 90 ? -3.093 9.915 4.487 1.00 89.88 90 LEU A CA 1
ATOM 702 C C . LEU A 1 90 ? -3.034 8.488 3.920 1.00 89.88 90 LEU A C 1
ATOM 704 O O . LEU A 1 90 ? -2.219 8.228 3.038 1.00 89.88 90 LEU A O 1
ATOM 708 N N . CYS A 1 91 ? -3.890 7.574 4.386 1.00 89.56 91 CYS A N 1
ATOM 709 C CA . CYS A 1 91 ? -3.972 6.215 3.843 1.00 89.56 91 CYS A CA 1
ATOM 710 C C . CYS A 1 91 ? -4.310 6.215 2.346 1.00 89.56 91 CYS A C 1
ATOM 712 O O . CYS A 1 91 ? -3.662 5.499 1.587 1.00 89.56 91 CYS A O 1
ATOM 714 N N . GLU A 1 92 ? -5.251 7.054 1.911 1.00 90.50 92 GLU A N 1
ATOM 715 C CA . GLU A 1 92 ? -5.623 7.191 0.498 1.00 90.50 92 GLU A CA 1
ATOM 716 C C . GLU A 1 92 ? -4.446 7.671 -0.363 1.00 90.50 92 GLU A C 1
ATOM 718 O O . GLU A 1 92 ? -4.122 7.050 -1.376 1.00 90.50 92 GLU A O 1
ATOM 723 N N . GLN A 1 93 ? -3.718 8.697 0.087 1.00 91.19 93 GLN A N 1
ATOM 724 C CA . GLN A 1 93 ? -2.506 9.159 -0.603 1.00 91.19 93 GLN A CA 1
ATOM 725 C C . GLN A 1 93 ? -1.426 8.074 -0.686 1.00 91.19 93 GLN A C 1
ATOM 727 O O . GLN A 1 93 ? -0.732 7.952 -1.695 1.00 91.19 93 GLN A O 1
ATOM 732 N N . VAL A 1 94 ? -1.253 7.271 0.368 1.00 90.56 94 VAL A N 1
ATOM 733 C CA . VAL A 1 94 ? -0.282 6.167 0.353 1.00 90.56 94 VAL A CA 1
ATOM 734 C C . VAL A 1 94 ? -0.695 5.086 -0.648 1.00 90.56 94 VAL A C 1
ATOM 736 O O . VAL A 1 94 ? 0.174 4.549 -1.343 1.00 90.56 94 VAL A O 1
ATOM 739 N N . ILE A 1 95 ? -1.991 4.788 -0.768 1.00 89.38 95 ILE A N 1
ATOM 740 C CA . ILE A 1 95 ? -2.513 3.872 -1.791 1.00 89.38 95 ILE A CA 1
ATOM 741 C C . ILE A 1 95 ? -2.220 4.428 -3.190 1.00 89.38 95 ILE A C 1
ATOM 743 O O . ILE A 1 95 ? -1.633 3.715 -4.005 1.00 89.38 95 ILE A O 1
ATOM 747 N N . GLU A 1 96 ? -2.510 5.706 -3.442 1.00 89.69 96 GLU A N 1
ATOM 748 C CA . GLU A 1 96 ? -2.247 6.355 -4.734 1.00 89.69 96 GLU A CA 1
ATOM 749 C C . GLU A 1 96 ? -0.758 6.295 -5.113 1.00 89.69 96 GLU A C 1
ATOM 751 O O . GLU A 1 96 ? -0.398 5.880 -6.217 1.00 89.69 96 GLU A O 1
ATOM 756 N N . ILE A 1 97 ? 0.135 6.636 -4.180 1.00 90.62 97 ILE A N 1
ATOM 757 C CA . ILE A 1 97 ? 1.588 6.574 -4.397 1.00 90.62 97 ILE A CA 1
ATOM 758 C C . ILE A 1 97 ? 2.046 5.131 -4.664 1.00 90.62 97 ILE A C 1
ATOM 760 O O . ILE A 1 97 ? 2.973 4.904 -5.450 1.00 90.62 97 ILE A O 1
ATOM 764 N N . THR A 1 98 ? 1.413 4.147 -4.025 1.00 89.38 98 THR A N 1
ATOM 765 C CA . THR A 1 98 ? 1.744 2.727 -4.195 1.00 89.38 98 THR A CA 1
ATOM 766 C C . THR A 1 98 ? 1.322 2.220 -5.572 1.00 89.38 98 THR A C 1
ATOM 768 O O . THR A 1 98 ? 2.116 1.562 -6.249 1.00 89.38 98 THR A O 1
ATOM 771 N N . ASP A 1 99 ? 0.127 2.586 -6.030 1.00 89.44 99 ASP A N 1
ATOM 772 C CA . ASP A 1 99 ? -0.355 2.239 -7.367 1.00 89.44 99 ASP A CA 1
ATOM 773 C C . ASP A 1 99 ? 0.465 2.968 -8.451 1.00 89.44 99 ASP A C 1
ATOM 775 O O . ASP A 1 99 ? 0.885 2.349 -9.434 1.00 89.44 99 ASP A O 1
ATOM 779 N N . TYR A 1 100 ? 0.821 4.241 -8.235 1.00 93.44 100 TYR A N 1
ATOM 780 C CA . TYR A 1 100 ? 1.733 4.984 -9.114 1.00 93.44 100 TYR A CA 1
ATOM 781 C C . TYR A 1 100 ? 3.121 4.332 -9.199 1.00 93.44 100 TYR A C 1
ATOM 783 O O . TYR A 1 100 ? 3.716 4.235 -10.276 1.00 93.44 100 TYR A O 1
ATOM 791 N N . ARG A 1 101 ? 3.645 3.814 -8.082 1.00 90.56 101 ARG A N 1
ATOM 792 C CA . ARG A 1 101 ? 4.898 3.047 -8.076 1.00 90.56 101 ARG A CA 1
ATOM 793 C C . ARG A 1 101 ? 4.788 1.766 -8.910 1.00 90.56 101 ARG A C 1
ATOM 795 O O . ARG A 1 101 ? 5.772 1.402 -9.556 1.00 90.56 101 ARG A O 1
ATOM 802 N N . GLY A 1 102 ? 3.628 1.108 -8.919 1.00 89.81 102 GLY A N 1
ATOM 803 C CA . GLY A 1 102 ? 3.341 -0.030 -9.799 1.00 89.81 102 GLY A CA 1
ATOM 804 C C . GLY A 1 102 ? 3.398 0.359 -11.278 1.00 89.81 102 GLY A C 1
ATOM 805 O O . GLY A 1 102 ? 4.158 -0.228 -12.044 1.00 89.81 102 GLY A O 1
ATOM 806 N N . GLN A 1 103 ? 2.703 1.433 -11.655 1.00 93.00 103 GLN A N 1
ATOM 807 C CA . GLN A 1 103 ? 2.720 1.955 -13.029 1.00 93.00 103 GLN A CA 1
ATOM 808 C C . GLN A 1 103 ? 4.137 2.325 -13.490 1.00 93.00 103 GLN A C 1
ATOM 810 O O . GLN A 1 103 ? 4.541 2.030 -14.617 1.00 93.00 103 GLN A O 1
ATOM 815 N N . LEU A 1 104 ? 4.931 2.940 -12.608 1.00 92.00 104 LEU A N 1
ATOM 816 C CA . LEU A 1 104 ? 6.317 3.286 -12.906 1.00 92.00 104 LEU A CA 1
ATOM 817 C C . LEU A 1 104 ?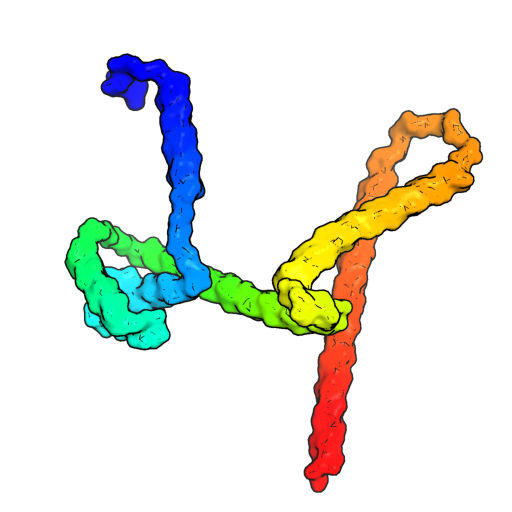 7.200 2.043 -13.087 1.00 92.00 104 LEU A C 1
ATOM 819 O O . LEU A 1 104 ? 8.109 2.051 -13.921 1.00 92.00 104 LEU A O 1
ATOM 823 N N . TYR A 1 105 ? 6.945 0.978 -12.323 1.00 90.88 105 TYR A N 1
ATOM 824 C CA . TYR A 1 105 ? 7.644 -0.293 -12.486 1.00 90.88 105 TYR A CA 1
ATOM 825 C C . TYR A 1 105 ? 7.388 -0.886 -13.877 1.00 90.88 105 TYR A C 1
ATOM 827 O O . TYR A 1 105 ? 8.343 -1.210 -14.586 1.00 90.88 105 TYR A O 1
ATOM 835 N N . ASP A 1 106 ? 6.125 -0.940 -14.302 1.00 92.69 106 ASP A N 1
ATOM 836 C CA . ASP A 1 106 ? 5.746 -1.447 -15.625 1.00 92.69 106 ASP A CA 1
ATOM 837 C C . ASP A 1 106 ? 6.316 -0.585 -16.755 1.00 92.69 106 ASP A C 1
ATOM 839 O O . ASP A 1 106 ? 6.832 -1.103 -17.751 1.00 92.69 106 ASP A O 1
ATOM 843 N N . TYR A 1 107 ? 6.321 0.737 -16.571 1.00 93.12 107 TYR A N 1
ATOM 844 C CA . TYR A 1 107 ? 6.963 1.654 -17.505 1.00 93.12 107 TYR A CA 1
ATOM 845 C C . TYR A 1 107 ? 8.460 1.354 -17.669 1.00 93.12 107 TYR A C 1
ATOM 847 O O . TYR A 1 107 ? 8.949 1.238 -18.795 1.00 93.12 107 TYR A O 1
ATOM 855 N N . ILE A 1 108 ? 9.201 1.203 -16.563 1.00 89.75 108 ILE A N 1
ATOM 856 C CA . ILE A 1 108 ? 10.638 0.895 -16.606 1.00 89.75 108 ILE A CA 1
ATOM 857 C C . ILE A 1 108 ? 10.875 -0.474 -17.239 1.00 89.75 108 ILE A C 1
ATOM 859 O O . ILE A 1 108 ? 11.796 -0.611 -18.042 1.00 89.75 108 ILE A O 1
ATOM 863 N N . LYS A 1 109 ? 10.043 -1.467 -16.927 1.00 90.38 109 LYS A N 1
ATOM 864 C CA . LYS A 1 109 ? 10.115 -2.808 -17.509 1.00 90.38 109 LYS A CA 1
ATOM 865 C C . LYS A 1 109 ? 9.979 -2.777 -19.031 1.00 90.38 109 LYS A C 1
ATOM 867 O O . LYS A 1 109 ? 10.875 -3.245 -19.736 1.00 90.38 109 LYS A O 1
ATOM 872 N N . ASN A 1 110 ? 8.921 -2.150 -19.543 1.00 90.88 110 ASN A N 1
ATOM 873 C CA . ASN A 1 110 ? 8.681 -2.041 -20.983 1.00 90.88 110 ASN A CA 1
ATOM 874 C C . ASN A 1 110 ? 9.773 -1.212 -21.674 1.00 90.88 110 ASN A C 1
ATOM 876 O O . ASN A 1 110 ? 10.283 -1.589 -22.731 1.00 90.88 110 ASN A O 1
ATOM 880 N N . ARG A 1 111 ? 10.203 -0.108 -21.048 1.00 89.25 111 ARG A N 1
ATOM 881 C CA . ARG A 1 111 ? 11.255 0.752 -21.599 1.00 89.25 111 ARG A CA 1
ATOM 882 C C . ARG A 1 111 ? 12.622 0.065 -21.614 1.00 89.25 111 ARG A C 1
ATOM 884 O O . ARG A 1 111 ? 13.363 0.231 -22.579 1.00 89.25 111 ARG A O 1
ATOM 891 N N . MET A 1 112 ? 12.972 -0.702 -20.584 1.00 89.38 112 MET A N 1
ATOM 892 C CA . MET A 1 112 ? 14.253 -1.411 -20.507 1.00 89.38 112 MET A CA 1
ATOM 893 C C . MET A 1 112 ? 14.335 -2.536 -21.542 1.00 89.38 112 MET A C 1
ATOM 895 O O . MET A 1 112 ? 15.366 -2.674 -22.201 1.00 89.38 112 MET A O 1
ATOM 899 N N . LEU A 1 113 ? 13.235 -3.267 -21.757 1.00 89.62 113 LEU A N 1
ATOM 900 C CA . LEU A 1 113 ? 13.137 -4.274 -22.818 1.00 89.62 113 LEU A CA 1
ATOM 901 C C . LEU A 1 113 ? 13.346 -3.668 -24.214 1.00 89.62 113 LEU A C 1
ATOM 903 O O . LEU A 1 113 ? 14.041 -4.268 -25.031 1.00 89.62 113 LEU A O 1
ATOM 907 N N . ALA A 1 114 ? 12.812 -2.469 -24.469 1.00 89.56 114 ALA A N 1
ATOM 908 C CA . ALA A 1 114 ? 13.011 -1.763 -25.736 1.00 89.56 114 ALA A CA 1
ATOM 909 C C . ALA A 1 114 ? 14.448 -1.229 -25.919 1.00 89.56 114 ALA A C 1
ATOM 911 O O . ALA A 1 114 ? 14.971 -1.229 -27.030 1.00 89.56 114 ALA A O 1
ATOM 912 N N . VAL A 1 115 ? 15.098 -0.768 -24.843 1.00 87.75 115 VAL A N 1
ATOM 913 C CA . VAL A 1 115 ? 16.435 -0.146 -24.903 1.00 87.75 115 VAL A CA 1
ATOM 914 C C . VAL A 1 115 ? 17.566 -1.181 -24.885 1.00 87.75 115 VAL A C 1
ATOM 916 O O . VAL A 1 115 ? 18.539 -1.043 -25.625 1.00 87.75 115 VAL A O 1
ATOM 919 N N . ALA A 1 116 ? 17.473 -2.205 -24.033 1.00 87.75 116 ALA A N 1
ATOM 920 C CA . ALA A 1 116 ? 18.529 -3.194 -23.825 1.00 87.75 116 ALA A CA 1
ATOM 921 C C . ALA A 1 116 ? 17.954 -4.596 -23.507 1.00 87.75 116 ALA A C 1
ATOM 923 O O . ALA A 1 116 ? 18.060 -5.073 -22.369 1.00 87.75 116 ALA A O 1
ATOM 924 N N . PRO A 1 117 ? 17.402 -5.318 -24.504 1.00 91.38 117 PRO A N 1
ATOM 925 C CA . PRO A 1 117 ? 16.763 -6.621 -24.287 1.00 91.38 117 PRO A CA 1
ATOM 926 C C . PRO A 1 117 ? 17.746 -7.682 -23.771 1.00 91.38 117 PRO A C 1
ATOM 928 O O . PRO A 1 117 ? 17.438 -8.415 -22.835 1.00 91.38 117 PRO A O 1
ATOM 931 N N . ASN A 1 118 ? 18.975 -7.707 -24.295 1.00 92.50 118 ASN A N 1
ATOM 932 C CA . ASN A 1 118 ? 20.000 -8.668 -23.870 1.00 92.50 118 ASN A CA 1
ATOM 933 C C . ASN A 1 118 ? 20.418 -8.467 -22.407 1.00 92.50 118 ASN A C 1
ATOM 935 O O . ASN A 1 118 ? 20.626 -9.435 -21.681 1.00 92.50 118 ASN A O 1
ATOM 939 N N . LEU A 1 119 ? 20.529 -7.207 -21.968 1.00 87.06 119 LEU A N 1
ATOM 940 C CA . LEU A 1 119 ? 20.870 -6.887 -20.581 1.00 87.06 119 LEU A CA 1
ATOM 941 C C . LEU A 1 119 ? 19.719 -7.257 -19.642 1.00 87.06 119 LEU A C 1
ATOM 943 O O . LEU A 1 119 ? 19.953 -7.800 -18.563 1.00 87.06 119 LEU A O 1
ATOM 947 N N . THR A 1 120 ? 18.486 -7.003 -20.084 1.00 90.25 120 THR A N 1
ATOM 948 C CA . THR A 1 120 ? 17.274 -7.342 -19.334 1.00 90.25 120 THR A CA 1
ATOM 949 C C . THR A 1 120 ? 17.181 -8.841 -19.068 1.00 90.25 120 THR A C 1
ATOM 951 O O . THR A 1 120 ? 16.946 -9.237 -17.931 1.00 90.25 120 THR A O 1
ATOM 954 N N . ILE A 1 121 ? 17.440 -9.676 -20.080 1.00 91.31 121 ILE A N 1
ATOM 955 C CA . ILE A 1 121 ? 17.421 -11.143 -19.944 1.00 91.31 121 ILE A CA 1
ATOM 956 C C . ILE A 1 121 ? 18.493 -11.633 -18.958 1.00 91.31 121 ILE A C 1
ATOM 958 O O . ILE A 1 121 ? 18.268 -12.601 -18.236 1.00 91.31 121 ILE A O 1
ATOM 962 N N . LEU A 1 122 ? 19.657 -10.979 -18.916 1.00 90.00 122 LEU A N 1
ATOM 963 C CA . LEU A 1 122 ? 20.801 -11.452 -18.137 1.00 90.00 122 LEU A CA 1
ATOM 964 C C . LEU A 1 122 ? 20.743 -11.058 -16.651 1.00 90.00 122 LEU A C 1
ATOM 966 O O . LEU A 1 122 ? 21.147 -11.843 -15.797 1.00 90.00 122 LEU A O 1
ATOM 970 N N . VAL A 1 123 ? 20.296 -9.835 -16.338 1.00 88.94 123 VAL A N 1
ATOM 971 C CA . VAL A 1 123 ? 20.399 -9.248 -14.981 1.00 88.94 123 VAL A CA 1
ATOM 972 C C . VAL A 1 123 ? 19.054 -8.751 -14.434 1.00 88.94 123 VAL A C 1
ATOM 974 O O . VAL A 1 123 ? 18.947 -8.430 -13.250 1.00 88.94 123 VAL A O 1
ATOM 977 N N . GLY A 1 124 ? 18.019 -8.692 -15.273 1.00 88.50 124 GLY A N 1
ATOM 978 C CA . GLY A 1 124 ? 16.700 -8.169 -14.927 1.00 88.50 124 GLY A CA 1
ATOM 979 C C . GLY A 1 124 ? 16.560 -6.655 -15.109 1.00 88.50 124 GLY A C 1
ATOM 980 O O . GLY A 1 124 ? 17.536 -5.906 -15.195 1.00 88.50 124 GLY A O 1
ATOM 981 N N . GLU A 1 125 ? 15.308 -6.200 -15.150 1.00 88.19 125 GLU A N 1
ATOM 982 C CA . GLU A 1 125 ? 14.914 -4.837 -15.539 1.00 88.19 125 GLU A CA 1
ATOM 983 C C . GLU A 1 125 ? 15.455 -3.776 -14.563 1.00 88.19 125 GLU A C 1
ATOM 985 O O . GLU A 1 125 ? 16.079 -2.799 -14.977 1.00 88.19 125 GLU A O 1
ATOM 990 N N . LEU A 1 126 ? 15.284 -3.991 -13.252 1.00 85.88 126 LEU A N 1
ATOM 991 C CA . LEU A 1 126 ? 15.706 -3.047 -12.208 1.00 85.88 126 LEU A CA 1
ATOM 992 C C . LEU A 1 126 ? 17.229 -2.926 -12.083 1.00 85.88 126 LEU A C 1
ATOM 994 O O . LEU A 1 126 ? 17.760 -1.823 -11.928 1.00 85.88 126 LEU A O 1
ATOM 998 N N . VAL A 1 127 ? 17.942 -4.056 -12.106 1.00 87.50 127 VAL A N 1
ATOM 999 C CA . VAL A 1 127 ? 19.406 -4.060 -11.977 1.00 87.50 127 VAL A CA 1
ATOM 1000 C C . VAL A 1 127 ? 20.039 -3.543 -13.267 1.00 87.50 127 VAL A C 1
ATOM 1002 O O . VAL A 1 127 ? 20.953 -2.724 -13.199 1.00 87.50 127 VAL A O 1
ATOM 1005 N N . GLY A 1 128 ? 19.497 -3.922 -14.430 1.00 88.44 128 GLY A N 1
ATOM 1006 C CA . GLY A 1 128 ? 19.888 -3.378 -15.730 1.00 88.44 128 GLY A CA 1
ATOM 1007 C C . GLY A 1 128 ? 19.713 -1.860 -15.804 1.00 88.44 128 GLY A C 1
ATOM 1008 O O . GLY A 1 128 ? 20.663 -1.154 -16.142 1.00 88.44 128 GLY A O 1
ATOM 1009 N N . ALA A 1 129 ? 18.554 -1.341 -15.378 1.00 87.12 129 ALA A N 1
ATOM 1010 C CA . ALA A 1 129 ? 18.305 0.100 -15.281 1.00 87.12 129 ALA A CA 1
ATOM 1011 C C . ALA A 1 129 ? 19.341 0.814 -14.414 1.00 87.12 129 ALA A C 1
ATOM 1013 O O . ALA A 1 129 ? 19.876 1.853 -14.804 1.00 87.12 129 ALA A O 1
ATOM 1014 N N . ARG A 1 130 ? 19.663 0.238 -13.252 1.00 85.75 130 ARG A N 1
ATOM 1015 C CA . ARG A 1 130 ? 20.641 0.813 -12.325 1.00 85.75 130 ARG A CA 1
ATOM 1016 C C . ARG A 1 130 ? 22.051 0.846 -12.916 1.00 85.75 130 ARG A C 1
ATOM 1018 O O . ARG A 1 130 ? 22.753 1.837 -12.733 1.00 85.75 130 ARG A O 1
ATOM 1025 N N . LEU A 1 131 ? 22.457 -0.207 -13.624 1.00 86.56 131 LEU A N 1
ATOM 1026 C CA . LEU A 1 131 ? 23.765 -0.277 -14.281 1.00 86.56 131 LEU A CA 1
ATOM 1027 C C . LEU A 1 131 ? 23.891 0.760 -15.400 1.00 86.56 131 LEU A C 1
ATOM 1029 O O . LEU A 1 131 ? 24.906 1.450 -15.472 1.00 86.56 131 LEU A O 1
ATOM 1033 N N . ILE A 1 132 ? 22.851 0.914 -16.225 1.00 85.44 132 ILE A N 1
ATOM 1034 C CA . ILE A 1 132 ? 22.822 1.931 -17.284 1.00 85.44 132 ILE A CA 1
ATOM 1035 C C . ILE A 1 132 ? 22.883 3.334 -16.678 1.00 85.44 132 ILE A C 1
ATOM 1037 O O . ILE A 1 132 ? 23.705 4.136 -17.107 1.00 85.44 132 ILE A O 1
ATOM 1041 N N . ALA A 1 133 ? 22.081 3.620 -15.648 1.00 83.69 133 ALA A N 1
ATOM 1042 C CA . ALA A 1 133 ? 22.084 4.925 -14.988 1.00 83.69 133 ALA A CA 1
ATOM 1043 C C . ALA A 1 133 ? 23.460 5.283 -14.400 1.00 83.69 133 ALA A C 1
ATOM 1045 O O . ALA A 1 133 ? 23.888 6.434 -14.470 1.00 83.69 133 ALA A O 1
ATOM 1046 N N . HIS A 1 134 ? 24.169 4.297 -13.841 1.00 79.56 134 HIS A N 1
ATOM 1047 C CA . HIS A 1 134 ? 25.514 4.506 -13.312 1.00 79.56 134 HIS A CA 1
ATOM 1048 C C . HIS A 1 134 ? 26.543 4.744 -14.428 1.00 79.56 134 HIS A C 1
ATOM 1050 O O . HIS A 1 134 ? 27.316 5.696 -14.356 1.00 79.56 134 HIS A O 1
ATOM 1056 N N . ALA A 1 135 ? 26.515 3.932 -15.488 1.00 78.25 135 ALA A N 1
ATOM 1057 C CA . ALA A 1 135 ? 27.442 4.055 -16.611 1.00 78.25 135 ALA A CA 1
ATOM 1058 C C . ALA A 1 135 ? 27.222 5.336 -17.443 1.00 78.25 135 ALA A C 1
ATOM 1060 O O . ALA A 1 135 ? 28.185 5.927 -17.934 1.00 78.25 135 ALA A O 1
ATOM 1061 N N . ASP A 1 136 ? 25.976 5.798 -17.590 1.00 67.69 136 ASP A N 1
ATOM 1062 C CA . ASP A 1 136 ? 25.654 6.999 -18.372 1.00 67.69 136 ASP A CA 1
ATOM 1063 C C . ASP A 1 136 ? 26.187 8.286 -17.709 1.00 67.69 136 ASP A C 1
ATOM 1065 O O . ASP A 1 136 ? 26.621 9.224 -18.390 1.00 67.69 136 ASP A O 1
ATOM 1069 N N . GLY A 1 137 ? 26.278 8.302 -16.372 1.00 60.31 137 GLY A N 1
ATOM 1070 C CA . GLY A 1 137 ? 26.928 9.378 -15.618 1.00 60.31 137 GLY A CA 1
ATOM 1071 C C . GLY A 1 137 ? 28.404 9.565 -15.991 1.00 60.31 137 GLY A C 1
ATOM 1072 O O . GLY A 1 137 ? 28.855 10.693 -16.233 1.00 60.31 137 GLY A O 1
ATOM 1073 N N . ASP A 1 138 ? 29.144 8.464 -16.130 1.00 49.69 138 ASP A N 1
ATOM 1074 C CA . ASP A 1 138 ? 30.567 8.498 -16.475 1.00 49.69 138 ASP A CA 1
ATOM 1075 C C . ASP A 1 138 ? 30.795 8.855 -17.950 1.00 49.69 138 ASP A C 1
ATOM 1077 O O . ASP A 1 138 ? 31.603 9.744 -18.246 1.00 49.69 138 ASP A O 1
ATOM 1081 N N . VAL A 1 139 ? 30.012 8.285 -18.874 1.00 55.19 139 VAL A N 1
ATOM 1082 C CA . VAL A 1 139 ? 30.105 8.588 -20.316 1.00 55.19 139 VAL A CA 1
ATOM 1083 C C . VAL A 1 139 ? 29.768 10.059 -20.611 1.00 55.19 139 VAL A C 1
ATOM 1085 O O . VAL A 1 139 ? 30.418 10.705 -21.446 1.00 55.19 139 VAL A O 1
ATOM 1088 N N . SER A 1 140 ? 28.781 10.632 -19.914 1.00 46.75 140 SER A N 1
ATOM 1089 C CA . SER A 1 140 ? 28.427 12.055 -20.021 1.00 46.75 140 SER A CA 1
ATOM 1090 C C . SER A 1 140 ? 29.556 12.967 -19.519 1.00 46.75 140 SER A C 1
ATOM 1092 O O . SER A 1 140 ? 29.912 13.961 -20.170 1.00 46.75 140 SER A O 1
ATOM 1094 N N . SER A 1 141 ? 30.199 12.600 -18.406 1.00 46.69 141 SER A N 1
ATOM 1095 C CA . SER A 1 141 ? 31.347 13.335 -17.866 1.00 46.69 141 SER A CA 1
ATOM 1096 C C . SER A 1 141 ? 32.580 13.271 -18.789 1.00 46.69 141 SER A C 1
ATOM 1098 O O . SER A 1 141 ? 33.284 14.272 -18.972 1.00 46.69 141 SER A O 1
ATOM 1100 N N . GLU A 1 142 ? 32.805 12.145 -19.470 1.00 42.56 142 GLU A N 1
ATOM 1101 C CA . GLU A 1 142 ? 33.904 11.962 -20.425 1.00 42.56 142 GLU A CA 1
ATOM 1102 C C . GLU A 1 142 ? 33.723 12.746 -21.724 1.00 42.56 142 GLU A C 1
ATOM 1104 O O . GLU A 1 142 ? 34.682 13.340 -22.232 1.00 42.56 142 GLU A O 1
ATOM 1109 N N . LYS A 1 143 ? 32.494 12.843 -22.243 1.00 53.62 143 LYS A N 1
ATOM 1110 C CA . LYS A 1 143 ? 32.189 13.721 -23.385 1.00 53.62 143 LYS A CA 1
ATOM 1111 C C . LYS A 1 143 ? 32.448 15.196 -23.043 1.00 53.62 143 LYS A C 1
ATOM 1113 O O . LYS A 1 143 ? 32.995 15.926 -23.876 1.00 53.62 143 LYS A O 1
ATOM 1118 N N . LYS A 1 144 ? 32.140 15.633 -21.811 1.00 55.78 144 LYS A N 1
ATOM 1119 C CA . LYS A 1 144 ? 32.470 16.986 -21.315 1.00 55.78 144 LYS A CA 1
ATOM 1120 C C . LYS A 1 144 ? 33.987 17.208 -21.210 1.00 55.78 144 LYS A C 1
ATOM 1122 O O . LYS A 1 144 ? 34.476 18.247 -21.657 1.00 55.78 144 LYS A O 1
ATOM 1127 N N . LYS A 1 145 ? 34.750 16.226 -20.709 1.00 54.09 145 LYS A N 1
ATOM 1128 C CA . LYS A 1 145 ? 36.228 16.280 -20.659 1.00 54.09 145 LYS A CA 1
ATOM 1129 C C . LYS A 1 145 ? 36.853 16.374 -22.058 1.00 54.09 145 LYS A C 1
ATOM 1131 O O . LYS A 1 145 ? 37.724 17.216 -22.270 1.00 54.09 145 LYS A O 1
ATOM 1136 N N . LYS A 1 146 ? 36.370 15.597 -23.037 1.00 51.47 146 LYS A N 1
ATOM 1137 C CA . LYS A 1 146 ? 36.846 15.662 -24.435 1.00 51.47 146 LYS A CA 1
ATOM 1138 C C . LYS A 1 146 ? 36.547 17.012 -25.102 1.00 51.47 146 LYS A C 1
ATOM 1140 O O . LYS A 1 146 ? 37.416 17.540 -25.790 1.00 51.47 146 LYS A O 1
ATOM 1145 N N . LYS A 1 147 ? 35.375 17.618 -24.857 1.00 54.75 147 LYS A N 1
ATOM 1146 C CA . LYS A 1 147 ? 35.063 18.985 -25.331 1.00 54.75 147 LYS A CA 1
ATOM 1147 C C . LYS A 1 147 ? 35.970 20.055 -24.702 1.00 54.75 147 LYS A C 1
ATOM 1149 O O . LYS A 1 147 ? 36.376 20.967 -25.414 1.00 54.75 147 LYS A O 1
ATOM 1154 N N . LYS A 1 148 ? 36.327 19.936 -23.413 1.00 52.41 148 LYS A N 1
ATOM 1155 C CA . LYS A 1 148 ? 37.309 20.830 -22.758 1.00 52.41 148 LYS A CA 1
ATOM 1156 C C . LYS A 1 148 ? 38.712 20.685 -23.357 1.00 52.41 148 LYS A C 1
ATOM 1158 O O . LYS A 1 148 ? 39.333 21.694 -23.669 1.00 52.41 148 LYS A O 1
ATOM 1163 N N . LYS A 1 149 ? 39.170 19.452 -23.598 1.00 49.66 149 LYS A N 1
ATOM 1164 C CA . LYS A 1 149 ? 40.499 19.180 -24.172 1.00 49.66 149 LYS A CA 1
ATOM 1165 C C . LYS A 1 149 ? 40.644 19.729 -25.600 1.00 49.66 149 LYS A C 1
ATOM 1167 O O . LYS A 1 149 ? 41.638 20.367 -25.914 1.00 49.66 149 LYS A O 1
ATOM 1172 N N . LYS A 1 150 ? 39.589 19.607 -26.415 1.00 48.12 150 LYS A N 1
ATOM 1173 C CA . LYS A 1 150 ? 39.535 20.168 -27.779 1.00 48.12 150 LYS A CA 1
ATOM 1174 C C . LYS A 1 150 ? 39.466 21.706 -27.822 1.00 48.12 150 LYS A C 1
ATOM 1176 O O . LYS A 1 150 ? 39.746 22.293 -28.859 1.00 48.12 150 LYS A O 1
ATOM 1181 N N . LYS A 1 151 ? 39.071 22.358 -26.717 1.00 49.50 151 LYS A N 1
ATOM 1182 C CA . LYS A 1 151 ? 39.120 23.823 -26.550 1.00 49.50 151 LYS A CA 1
ATOM 1183 C C . LYS A 1 151 ? 40.518 24.316 -26.150 1.00 49.50 151 LYS A C 1
ATOM 1185 O O . LYS A 1 151 ? 40.869 25.418 -26.536 1.00 49.50 151 LYS A O 1
ATOM 1190 N N . GLN A 1 152 ? 41.295 23.511 -25.421 1.00 46.81 152 GLN A N 1
ATOM 1191 C CA . GLN A 1 152 ? 42.682 23.830 -25.052 1.00 46.81 152 GLN A CA 1
ATOM 1192 C C . GLN A 1 152 ? 43.669 23.625 -26.209 1.00 46.81 152 GLN A C 1
ATOM 1194 O O . GLN A 1 152 ? 44.587 24.414 -26.346 1.00 46.81 152 GLN A O 1
ATOM 1199 N N . GLU A 1 153 ? 43.459 22.635 -27.082 1.00 44.31 153 GLU A N 1
ATOM 1200 C CA . GLU A 1 153 ? 44.336 22.419 -28.254 1.00 44.31 153 GLU A CA 1
ATOM 1201 C C . GLU A 1 153 ? 44.157 23.454 -29.384 1.00 44.31 153 GLU A C 1
ATOM 1203 O O . GLU A 1 153 ? 44.995 23.525 -30.273 1.00 44.31 153 GLU A O 1
ATOM 1208 N N . ASN A 1 154 ? 43.087 24.259 -29.366 1.00 42.38 154 ASN A N 1
ATOM 1209 C CA . ASN A 1 154 ? 42.775 25.239 -30.420 1.00 42.38 154 ASN A CA 1
ATOM 1210 C C . ASN A 1 154 ? 42.917 26.706 -29.966 1.00 42.38 154 ASN A C 1
ATOM 1212 O O . ASN A 1 154 ? 42.392 27.598 -30.629 1.00 42.38 154 ASN A O 1
ATOM 1216 N N . GLY A 1 155 ? 43.574 26.970 -28.837 1.00 44.03 155 GLY A N 1
ATOM 1217 C CA . GLY A 1 155 ? 43.646 28.308 -28.252 1.00 44.03 155 GLY A CA 1
ATOM 1218 C C . GLY A 1 155 ? 44.918 28.528 -27.451 1.00 44.03 155 GLY A C 1
ATOM 1219 O O . GLY A 1 155 ? 44.839 28.815 -26.263 1.00 44.03 155 GLY A O 1
ATOM 1220 N N . ASP A 1 156 ? 46.070 28.393 -28.102 1.00 46.53 156 ASP A N 1
ATOM 1221 C CA . ASP A 1 156 ? 47.247 29.155 -27.693 1.00 46.53 156 ASP A CA 1
ATOM 1222 C C . ASP A 1 156 ? 47.094 30.579 -28.252 1.00 46.53 156 ASP A C 1
ATOM 1224 O O . ASP A 1 156 ? 46.733 30.735 -29.421 1.00 46.53 156 ASP A O 1
ATOM 1228 N N . LEU A 1 157 ? 47.416 31.580 -27.421 1.00 46.84 157 LEU A N 1
ATOM 1229 C CA . LEU A 1 157 ? 47.340 33.043 -27.611 1.00 46.84 157 LEU A CA 1
ATOM 1230 C C . LEU A 1 157 ? 46.068 33.703 -27.040 1.00 46.84 157 LEU A C 1
ATOM 1232 O O . LEU A 1 157 ? 45.129 33.993 -27.775 1.00 46.84 157 LEU A O 1
ATOM 1236 N N . ASP A 1 158 ? 46.047 33.965 -25.730 1.00 35.94 158 ASP A N 1
ATOM 1237 C CA . ASP A 1 158 ? 46.172 35.329 -25.170 1.00 35.94 158 ASP A CA 1
ATOM 1238 C C . ASP A 1 158 ? 45.968 35.278 -23.639 1.00 35.94 158 ASP A C 1
ATOM 1240 O O . ASP A 1 158 ? 44.850 35.147 -23.138 1.00 35.94 158 ASP A O 1
ATOM 1244 N N . ASP A 1 159 ? 47.070 35.344 -22.888 1.00 41.66 159 ASP A N 1
ATOM 1245 C CA . ASP A 1 159 ? 47.068 35.572 -21.442 1.00 41.66 159 ASP A CA 1
ATOM 1246 C C . ASP A 1 159 ? 46.895 37.076 -21.189 1.00 41.66 159 ASP A C 1
ATOM 1248 O O . ASP A 1 159 ? 47.879 37.779 -20.984 1.00 41.66 159 ASP A O 1
ATOM 1252 N N . THR A 1 160 ? 45.663 37.593 -21.156 1.00 42.94 160 THR A N 1
ATOM 1253 C CA . THR A 1 160 ? 45.352 38.788 -20.354 1.00 42.94 160 THR A CA 1
ATOM 1254 C C . THR A 1 160 ? 43.879 38.844 -19.922 1.00 42.94 160 THR A C 1
ATOM 1256 O O . THR A 1 160 ? 42.955 38.825 -20.726 1.00 42.94 160 THR A O 1
ATOM 1259 N N . MET A 1 161 ? 43.695 39.035 -18.610 1.00 43.97 161 MET A N 1
ATOM 1260 C CA . MET A 1 161 ? 42.493 39.542 -17.922 1.00 43.97 161 MET A CA 1
ATOM 1261 C C . MET A 1 161 ? 41.393 38.536 -17.532 1.00 43.97 161 MET A C 1
ATOM 1263 O O . MET A 1 161 ? 40.246 38.599 -17.972 1.00 43.97 161 MET A O 1
ATOM 1267 N N . ASP A 1 162 ? 41.716 37.704 -16.539 1.00 41.22 162 ASP A N 1
ATOM 1268 C CA . ASP A 1 162 ? 40.751 37.188 -15.559 1.00 41.22 162 ASP A CA 1
ATOM 1269 C C . ASP A 1 162 ? 40.099 38.358 -14.796 1.00 41.22 162 ASP A C 1
ATOM 1271 O O . ASP A 1 162 ? 40.719 38.929 -13.900 1.00 41.22 162 ASP A O 1
ATOM 1275 N N . THR A 1 163 ? 38.863 38.750 -15.137 1.00 39.34 163 THR A N 1
ATOM 1276 C CA . THR A 1 163 ? 37.910 39.366 -14.170 1.00 39.34 163 THR A CA 1
ATOM 1277 C C . THR A 1 163 ? 36.456 39.527 -14.649 1.00 39.34 163 THR A C 1
ATOM 1279 O O . THR A 1 163 ? 35.621 39.971 -13.867 1.00 39.34 163 THR A O 1
ATOM 1282 N N . THR A 1 164 ? 36.075 39.126 -15.868 1.00 39.59 164 THR A N 1
ATOM 1283 C CA . THR A 1 164 ? 34.683 39.281 -16.371 1.00 39.59 164 THR A CA 1
ATOM 1284 C C . THR A 1 164 ? 33.957 37.960 -16.681 1.00 39.59 164 THR A C 1
ATOM 1286 O O . THR A 1 164 ? 32.866 37.961 -17.248 1.00 39.59 164 THR A O 1
ATOM 1289 N N . ALA A 1 165 ? 34.505 36.814 -16.260 1.00 42.66 165 ALA A N 1
ATOM 1290 C CA . ALA A 1 165 ? 34.007 35.481 -16.628 1.00 42.66 165 ALA A CA 1
ATOM 1291 C C . ALA A 1 165 ? 32.812 34.946 -15.804 1.00 42.66 165 ALA A C 1
ATOM 1293 O O . ALA A 1 165 ? 32.299 33.874 -16.129 1.00 42.66 165 ALA A O 1
ATOM 1294 N N . ASN A 1 166 ? 32.329 35.664 -14.781 1.00 41.03 166 ASN A N 1
ATOM 1295 C CA . ASN A 1 166 ? 31.218 35.175 -13.947 1.00 41.03 166 ASN A CA 1
ATOM 1296 C C . ASN A 1 166 ? 29.815 35.485 -14.494 1.00 41.03 166 ASN A C 1
ATOM 1298 O O . ASN A 1 166 ? 28.869 34.810 -14.108 1.00 41.03 166 ASN A O 1
ATOM 1302 N N . THR A 1 167 ? 29.653 36.420 -15.433 1.00 36.09 167 THR A N 1
ATOM 1303 C CA . THR A 1 167 ? 28.314 36.763 -15.963 1.00 36.09 167 THR A CA 1
ATOM 1304 C C . THR A 1 167 ? 27.912 35.899 -17.168 1.00 36.09 167 THR A C 1
ATOM 1306 O O . THR A 1 167 ? 26.728 35.683 -17.418 1.00 36.09 167 THR A O 1
ATOM 1309 N N . SER A 1 168 ? 28.879 35.331 -17.899 1.00 42.34 168 SER A N 1
ATOM 1310 C CA . SER A 1 168 ? 28.605 34.490 -19.079 1.00 42.34 168 SER A CA 1
ATOM 1311 C C . SER A 1 168 ? 28.336 33.019 -18.736 1.00 42.34 168 SER A C 1
ATOM 1313 O O . SER A 1 168 ? 27.664 32.329 -19.499 1.00 42.34 168 SER A O 1
ATOM 1315 N N . GLN A 1 169 ? 28.798 32.532 -17.577 1.00 47.59 169 GLN A N 1
ATOM 1316 C CA . GLN A 1 169 ? 28.536 31.155 -17.128 1.00 47.59 169 GLN A CA 1
ATOM 1317 C C . GLN A 1 169 ? 27.085 30.932 -16.668 1.00 47.59 169 GLN A C 1
ATOM 1319 O O . GLN A 1 169 ? 26.581 29.811 -16.737 1.00 47.59 169 GLN A O 1
ATOM 1324 N N . GLU A 1 170 ? 26.378 31.988 -16.262 1.00 41.91 170 GLU A N 1
ATOM 1325 C CA . GLU A 1 170 ? 24.991 31.889 -15.790 1.00 41.91 170 GLU A CA 1
ATOM 1326 C C . GLU A 1 170 ? 23.966 31.859 -16.944 1.00 41.91 170 GLU A C 1
ATOM 1328 O O . GLU A 1 170 ? 22.887 31.275 -16.818 1.00 41.91 170 GLU A O 1
ATOM 1333 N N . LEU A 1 171 ? 24.327 32.401 -18.115 1.00 40.28 171 LEU A N 1
ATOM 1334 C CA . LEU A 1 171 ? 23.496 32.366 -19.327 1.00 40.28 171 LEU A CA 1
ATOM 1335 C C . LEU A 1 171 ? 23.592 31.027 -20.079 1.00 40.28 171 LEU A C 1
ATOM 1337 O O . LEU A 1 171 ? 22.595 30.569 -20.641 1.00 40.28 171 LEU A O 1
ATOM 1341 N N . ASP A 1 172 ? 24.748 30.358 -20.035 1.00 44.72 172 ASP A N 1
ATOM 1342 C CA . ASP A 1 172 ? 24.931 29.039 -20.656 1.00 44.72 172 ASP A CA 1
ATOM 1343 C C . ASP A 1 172 ? 24.270 27.911 -19.845 1.00 44.72 172 ASP A C 1
ATOM 1345 O O . ASP A 1 172 ? 23.739 26.965 -20.430 1.00 44.72 172 ASP A O 1
ATOM 1349 N N . ASN A 1 173 ? 24.211 28.021 -18.511 1.00 46.94 173 ASN A N 1
ATOM 1350 C CA . ASN A 1 173 ? 23.462 27.066 -17.685 1.00 46.94 173 ASN A CA 1
ATOM 1351 C C . ASN A 1 173 ? 21.947 27.158 -17.931 1.00 46.94 173 ASN A C 1
ATOM 1353 O O . ASN A 1 173 ? 21.305 26.124 -18.102 1.00 46.94 173 ASN A O 1
ATOM 1357 N N . LYS A 1 174 ? 21.391 28.370 -18.081 1.00 42.44 174 LYS A N 1
ATOM 1358 C CA . LYS A 1 174 ? 19.974 28.541 -18.450 1.00 42.44 174 LYS A CA 1
ATOM 1359 C C . LYS A 1 174 ? 19.656 27.996 -19.845 1.00 42.44 174 LYS A C 1
ATOM 1361 O O . LYS A 1 174 ? 18.606 27.384 -20.021 1.00 42.44 174 LYS A O 1
ATOM 1366 N N . LYS A 1 175 ? 20.549 28.149 -20.832 1.00 44.31 175 LYS A N 1
ATOM 1367 C CA . LYS A 1 175 ? 20.359 27.554 -22.171 1.00 44.31 175 LYS A CA 1
ATOM 1368 C C . LYS A 1 175 ? 20.336 26.026 -22.144 1.00 44.31 175 LYS A C 1
ATOM 1370 O O . LYS A 1 175 ? 19.472 25.442 -22.783 1.00 44.31 175 LYS A O 1
ATOM 1375 N N . ASN A 1 176 ? 21.210 25.390 -21.365 1.00 46.31 176 ASN A N 1
ATOM 1376 C CA . ASN A 1 176 ? 21.250 23.927 -21.266 1.00 46.31 176 ASN A CA 1
ATOM 1377 C C . ASN A 1 176 ? 19.996 23.339 -20.593 1.00 46.31 176 ASN A C 1
ATOM 1379 O O . ASN A 1 176 ? 19.533 22.274 -21.002 1.00 46.31 176 ASN A O 1
ATOM 1383 N N . ASP A 1 177 ? 19.416 24.037 -19.612 1.00 42.59 177 ASP A N 1
ATOM 1384 C CA . ASP A 1 177 ? 18.129 23.641 -19.026 1.00 42.59 177 ASP A CA 1
ATOM 1385 C C . ASP A 1 177 ? 16.975 23.839 -20.019 1.00 42.59 177 ASP A C 1
ATOM 1387 O O . ASP A 1 177 ? 16.100 22.981 -20.129 1.00 42.59 177 ASP A O 1
ATOM 1391 N N . THR A 1 178 ? 17.011 24.911 -20.819 1.00 43.53 178 THR A N 1
ATOM 1392 C CA . THR A 1 178 ? 15.999 25.159 -21.862 1.00 43.53 178 THR A CA 1
ATOM 1393 C C . THR A 1 178 ? 16.075 24.112 -22.981 1.00 43.53 178 THR A C 1
ATOM 1395 O O . THR A 1 178 ? 15.044 23.624 -23.438 1.00 43.53 178 THR A O 1
ATOM 1398 N N . ASP A 1 179 ? 17.283 23.703 -23.377 1.00 47.41 179 ASP A N 1
ATOM 1399 C CA . ASP A 1 179 ? 17.509 22.678 -24.400 1.00 47.41 179 ASP A CA 1
ATOM 1400 C C . ASP A 1 179 ? 17.106 21.277 -23.911 1.00 47.41 179 ASP A C 1
ATOM 1402 O O . ASP A 1 179 ? 16.543 20.497 -24.679 1.00 47.41 179 ASP A O 1
ATOM 1406 N N . ASN A 1 180 ? 17.305 20.959 -22.626 1.00 46.56 180 ASN A N 1
ATOM 1407 C CA . ASN A 1 180 ? 16.797 19.713 -22.044 1.00 46.56 180 ASN A CA 1
ATOM 1408 C C . ASN A 1 180 ? 15.264 19.689 -21.999 1.00 46.56 180 ASN A C 1
ATOM 1410 O O . ASN A 1 180 ? 14.668 18.676 -22.362 1.00 46.56 180 ASN A O 1
ATOM 1414 N N . VAL A 1 181 ? 14.615 20.801 -21.640 1.00 52.31 181 VAL A N 1
ATOM 1415 C CA . VAL A 1 181 ? 13.148 20.917 -21.695 1.00 52.31 181 VAL A CA 1
ATOM 1416 C C . VAL A 1 181 ? 12.641 20.770 -23.138 1.00 52.31 181 VAL A C 1
ATOM 1418 O O . VAL A 1 181 ? 11.698 20.020 -23.376 1.00 52.31 181 VAL A O 1
ATOM 1421 N N . GLN A 1 182 ? 13.316 21.372 -24.122 1.00 48.31 182 GLN A N 1
ATOM 1422 C CA . GLN A 1 182 ? 12.978 21.249 -25.549 1.00 48.31 182 GLN A CA 1
ATOM 1423 C C . GLN A 1 182 ? 1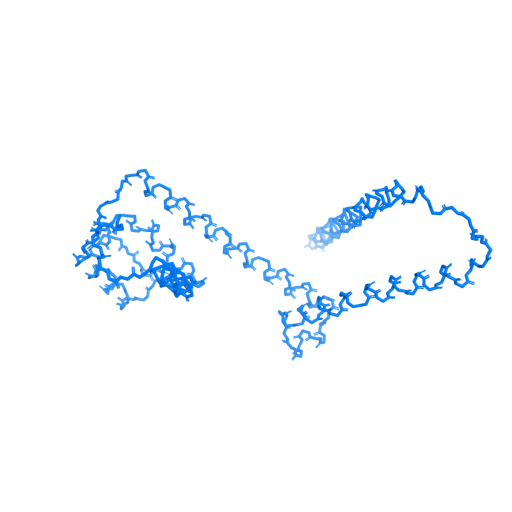3.168 19.820 -26.089 1.00 48.31 182 GLN A C 1
ATOM 1425 O O . GLN A 1 182 ? 12.368 19.352 -26.900 1.00 48.31 182 GLN A O 1
ATOM 1430 N N . ILE A 1 183 ? 14.196 19.091 -25.640 1.00 52.34 183 ILE A N 1
ATOM 1431 C CA . ILE A 1 183 ? 14.421 17.685 -26.015 1.00 52.34 183 ILE A CA 1
ATOM 1432 C C . ILE A 1 183 ? 13.355 16.777 -25.389 1.00 52.34 183 ILE A C 1
ATOM 1434 O O . ILE A 1 183 ? 12.859 15.870 -26.063 1.00 52.34 183 ILE A O 1
ATOM 1438 N N . PHE A 1 184 ? 12.951 17.036 -24.144 1.00 46.66 184 PHE A N 1
ATOM 1439 C CA . PHE A 1 184 ? 11.851 16.317 -23.498 1.00 46.66 184 PHE A CA 1
ATOM 1440 C C . PHE A 1 184 ? 10.499 16.610 -24.162 1.00 46.66 184 PHE A C 1
ATOM 1442 O O . PHE A 1 184 ? 9.748 15.676 -24.432 1.00 46.66 184 PHE A O 1
ATOM 1449 N N . GLU A 1 185 ? 10.204 17.862 -24.522 1.00 48.62 185 GLU A N 1
ATOM 1450 C CA . GLU A 1 185 ? 8.990 18.218 -25.271 1.00 48.62 185 GLU A CA 1
ATOM 1451 C C . GLU A 1 185 ? 8.974 17.628 -26.684 1.00 48.62 185 GLU A C 1
ATOM 1453 O O . GLU A 1 185 ? 7.933 17.167 -27.154 1.00 48.62 185 GLU A O 1
ATOM 1458 N N . LYS A 1 186 ? 10.124 17.592 -27.365 1.00 54.59 186 LYS A N 1
ATOM 1459 C CA . LYS A 1 186 ? 10.248 16.967 -28.686 1.00 54.59 186 LYS A CA 1
ATOM 1460 C C . LYS A 1 186 ? 10.079 15.451 -28.608 1.00 54.59 186 LYS A C 1
ATOM 1462 O O . LYS A 1 186 ? 9.409 14.880 -29.460 1.00 54.59 186 LYS A O 1
ATOM 1467 N N . SER A 1 187 ? 10.616 14.817 -27.566 1.00 49.34 187 SER A N 1
ATOM 1468 C CA . SER A 1 187 ? 10.422 13.385 -27.308 1.00 49.34 187 SER A CA 1
ATOM 1469 C C . SER A 1 187 ? 8.965 13.074 -26.950 1.00 49.34 187 SER A C 1
ATOM 1471 O O . SER A 1 187 ? 8.419 12.097 -27.444 1.00 49.34 187 SER A O 1
ATOM 1473 N N . ARG A 1 188 ? 8.294 13.943 -26.181 1.00 52.41 188 ARG A N 1
ATOM 1474 C CA . ARG A 1 188 ? 6.862 13.825 -25.862 1.00 52.41 188 ARG A CA 1
ATOM 1475 C C . ARG A 1 188 ? 5.972 13.970 -27.102 1.00 52.41 188 ARG A C 1
ATOM 1477 O O . ARG A 1 188 ? 5.045 13.191 -27.265 1.00 52.41 188 ARG A O 1
ATOM 1484 N N . LYS A 1 189 ? 6.280 14.912 -28.003 1.00 52.12 189 LYS A N 1
ATOM 1485 C CA . LYS A 1 189 ? 5.561 15.080 -29.281 1.00 52.12 189 LYS A CA 1
ATOM 1486 C C . LYS A 1 189 ? 5.771 13.913 -30.248 1.00 52.12 189 LYS A C 1
ATOM 1488 O O . LYS A 1 189 ? 4.853 13.593 -30.989 1.00 52.12 189 LYS A O 1
ATOM 1493 N N . LEU A 1 190 ? 6.952 13.290 -30.246 1.00 58.84 190 LEU A N 1
ATOM 1494 C CA . LEU A 1 190 ? 7.211 12.095 -31.055 1.00 58.84 190 LEU A CA 1
ATOM 1495 C C . LEU A 1 190 ? 6.425 10.883 -30.540 1.00 58.84 190 LEU A C 1
ATOM 1497 O O . LEU A 1 190 ? 5.858 10.168 -31.354 1.00 58.84 190 LEU A O 1
ATOM 1501 N N . VAL A 1 191 ? 6.306 10.722 -29.216 1.00 59.41 191 VAL A N 1
ATOM 1502 C CA . VAL A 1 191 ? 5.485 9.661 -28.604 1.00 59.41 191 VAL A CA 1
ATOM 1503 C C . VAL A 1 191 ? 3.999 9.840 -28.937 1.00 59.41 191 VAL A C 1
ATOM 1505 O O . VAL A 1 191 ? 3.366 8.887 -29.370 1.00 59.41 191 VAL A O 1
ATOM 1508 N N . SER A 1 192 ? 3.456 11.061 -28.851 1.00 51.25 192 SER A N 1
ATOM 1509 C CA . SER A 1 192 ? 2.058 11.315 -29.242 1.00 51.25 192 SER A CA 1
ATOM 1510 C C . SER A 1 192 ? 1.794 11.097 -30.742 1.00 51.25 192 SER A C 1
ATOM 1512 O O . SER A 1 192 ? 0.704 10.683 -31.114 1.00 51.25 192 SER A O 1
ATOM 1514 N N . GLN A 1 193 ? 2.787 11.327 -31.613 1.00 50.47 193 GLN A N 1
ATOM 1515 C CA . GLN A 1 193 ? 2.680 11.023 -33.050 1.00 50.47 193 GLN A CA 1
ATOM 1516 C C . GLN A 1 193 ? 2.787 9.524 -33.370 1.00 50.47 193 GLN A C 1
ATOM 1518 O O . GLN A 1 193 ? 2.317 9.100 -34.424 1.00 50.47 193 GLN A O 1
ATOM 1523 N N . GLU A 1 194 ? 3.424 8.733 -32.506 1.00 58.94 194 GLU A N 1
ATOM 1524 C CA . GLU A 1 194 ? 3.437 7.268 -32.601 1.00 58.94 194 GLU A CA 1
ATOM 1525 C C . GLU A 1 194 ? 2.089 6.685 -32.147 1.00 58.94 194 GLU A C 1
ATOM 1527 O O . GLU A 1 194 ? 1.510 5.877 -32.866 1.00 58.94 194 GLU A O 1
ATOM 1532 N N . GLU A 1 195 ? 1.507 7.199 -31.058 1.00 56.41 195 GLU A N 1
ATOM 1533 C CA . GLU A 1 195 ? 0.183 6.780 -30.562 1.00 56.41 195 GLU A CA 1
ATOM 1534 C C . GLU A 1 195 ? -0.967 7.088 -31.552 1.00 56.41 195 GLU A C 1
ATOM 1536 O O . GLU A 1 195 ? -1.877 6.274 -31.731 1.00 56.41 195 GLU A O 1
ATOM 1541 N N . GLU A 1 196 ? -0.920 8.227 -32.255 1.00 58.47 196 GLU A N 1
ATOM 1542 C CA . GLU A 1 196 ? -1.880 8.573 -33.324 1.00 58.47 196 GLU A CA 1
ATOM 1543 C C . GLU A 1 196 ? -1.729 7.698 -34.588 1.00 58.47 196 GLU A C 1
ATOM 1545 O O . GLU A 1 196 ? -2.681 7.525 -35.350 1.00 58.47 196 GLU A O 1
ATOM 1550 N N . ARG A 1 197 ? -0.542 7.125 -34.835 1.00 54.94 197 ARG A N 1
ATOM 1551 C CA . ARG A 1 197 ? -0.312 6.213 -35.971 1.00 54.94 197 ARG A CA 1
ATOM 1552 C C . ARG A 1 197 ? -0.792 4.802 -35.679 1.00 54.94 197 ARG A C 1
ATOM 1554 O O . ARG A 1 197 ? -1.370 4.177 -36.564 1.00 54.94 197 ARG A O 1
ATOM 1561 N N . ASP A 1 198 ? -0.595 4.335 -34.453 1.00 55.38 198 ASP A N 1
ATOM 1562 C CA . ASP A 1 198 ? -1.033 3.004 -34.033 1.00 55.38 198 ASP A CA 1
ATOM 1563 C C . ASP A 1 198 ? -2.570 2.917 -33.975 1.00 55.38 198 ASP A C 1
ATOM 1565 O O . ASP A 1 198 ? -3.156 1.919 -34.397 1.00 55.38 198 ASP A O 1
ATOM 1569 N N . THR A 1 199 ? -3.243 4.000 -33.566 1.00 54.81 199 THR A N 1
ATOM 1570 C CA . THR A 1 199 ? -4.716 4.102 -33.585 1.00 54.81 199 THR A CA 1
ATOM 1571 C C . THR A 1 199 ? -5.293 4.177 -35.003 1.00 54.81 199 THR A C 1
ATOM 1573 O O . THR A 1 199 ? -6.276 3.495 -35.295 1.00 54.81 199 THR A O 1
ATOM 1576 N N . ALA A 1 200 ? -4.653 4.910 -35.922 1.00 58.12 200 ALA A N 1
ATOM 1577 C CA . ALA A 1 200 ? -5.076 4.972 -37.325 1.00 58.12 200 ALA A CA 1
ATOM 1578 C C . ALA A 1 200 ? -4.903 3.629 -38.065 1.00 58.12 200 ALA A C 1
ATOM 1580 O O . ALA A 1 200 ? -5.744 3.260 -38.884 1.00 58.12 200 ALA A O 1
ATOM 1581 N N . GLN A 1 201 ? -3.851 2.861 -37.753 1.00 57.16 201 GLN A N 1
ATOM 1582 C CA . GLN A 1 201 ? -3.641 1.522 -38.324 1.00 57.16 201 GLN A CA 1
ATOM 1583 C C . GLN A 1 201 ? -4.658 0.491 -37.807 1.00 57.16 201 GLN A C 1
ATOM 1585 O O . GLN A 1 201 ? -5.021 -0.440 -38.528 1.00 57.16 201 GLN A O 1
ATOM 1590 N N . GLN A 1 202 ? -5.161 0.664 -36.581 1.00 54.94 202 GLN A N 1
ATOM 1591 C CA . GLN A 1 202 ? -6.236 -0.164 -36.027 1.00 54.94 202 GLN A CA 1
ATOM 1592 C C . GLN A 1 202 ? -7.610 0.134 -36.642 1.00 54.94 202 GLN A C 1
ATOM 1594 O O . GLN A 1 202 ? -8.389 -0.799 -36.842 1.00 54.94 202 GLN A O 1
ATOM 1599 N N . GLU A 1 203 ? -7.906 1.390 -36.990 1.00 55.06 203 GLU A N 1
ATOM 1600 C CA . GLU A 1 203 ? -9.145 1.745 -37.699 1.00 55.06 203 GLU A CA 1
ATOM 1601 C C . GLU A 1 203 ? -9.138 1.277 -39.164 1.00 55.06 203 GLU A C 1
ATOM 1603 O O . GLU A 1 203 ? -10.162 0.801 -39.658 1.00 55.06 203 GLU A O 1
ATOM 1608 N N . GLU A 1 204 ? -7.987 1.314 -39.845 1.00 56.50 204 GLU A N 1
ATOM 1609 C CA . GLU A 1 204 ? -7.862 0.826 -41.228 1.00 56.50 204 GLU A CA 1
ATOM 1610 C C . GLU A 1 204 ? -8.065 -0.702 -41.321 1.00 56.50 204 GLU A C 1
ATOM 1612 O O . GLU A 1 204 ? -8.729 -1.196 -42.232 1.00 56.50 204 GLU A O 1
ATOM 1617 N N . HIS A 1 205 ? -7.606 -1.455 -40.314 1.00 52.47 205 HIS A N 1
ATOM 1618 C CA . HIS A 1 205 ? -7.820 -2.905 -40.229 1.00 52.47 205 HIS A CA 1
ATOM 1619 C C . HIS A 1 205 ? -9.281 -3.289 -39.893 1.00 52.47 205 HIS A C 1
ATOM 1621 O O . HIS A 1 205 ? -9.716 -4.406 -40.191 1.00 52.47 205 HIS A O 1
ATOM 1627 N N . LEU A 1 206 ? -10.066 -2.384 -39.292 1.00 51.84 206 LEU A N 1
ATOM 1628 C CA . LEU A 1 206 ? -11.497 -2.600 -39.029 1.00 51.84 206 LEU A CA 1
ATOM 1629 C C . LEU A 1 206 ? -12.371 -2.367 -40.277 1.00 51.84 206 LEU A C 1
ATOM 1631 O O . LEU A 1 206 ? -13.430 -2.983 -40.400 1.00 51.84 206 LEU A O 1
ATOM 1635 N N . LEU A 1 207 ? -11.924 -1.515 -41.206 1.00 54.16 207 LEU A N 1
ATOM 1636 C CA . LEU A 1 207 ? -12.630 -1.182 -42.451 1.00 54.16 207 LEU A CA 1
ATOM 1637 C C . LEU A 1 207 ? -12.401 -2.197 -43.585 1.00 54.16 207 LEU A C 1
ATOM 1639 O O . LEU A 1 207 ? -13.277 -2.338 -44.429 1.00 54.16 207 LEU A O 1
ATOM 1643 N N . ASP A 1 208 ? -11.286 -2.936 -43.583 1.00 51.66 208 ASP A N 1
ATOM 1644 C CA . ASP A 1 208 ? -11.003 -4.012 -44.561 1.00 51.66 208 ASP A CA 1
ATOM 1645 C C . ASP A 1 208 ? -11.625 -5.376 -44.164 1.00 51.66 208 ASP A C 1
ATOM 1647 O O . ASP A 1 208 ? -11.528 -6.363 -44.888 1.00 51.66 208 ASP A O 1
ATOM 1651 N N . SER A 1 209 ? -12.277 -5.446 -42.992 1.00 52.41 209 SER A N 1
ATOM 1652 C CA . SER A 1 209 ? -12.923 -6.662 -42.458 1.00 52.41 209 SER A CA 1
ATOM 1653 C C . SER A 1 209 ? -14.466 -6.618 -42.460 1.00 52.41 209 SER A C 1
ATOM 1655 O O . SER A 1 209 ? -15.088 -7.524 -41.901 1.00 52.41 209 SER A O 1
ATOM 1657 N N . SER A 1 210 ? -15.088 -5.589 -43.058 1.00 46.25 210 SER A N 1
ATOM 1658 C CA . SER A 1 210 ? -16.552 -5.444 -43.245 1.00 46.25 210 SER A CA 1
ATOM 1659 C C . SER A 1 210 ? -16.918 -5.380 -44.723 1.00 46.25 210 SER A C 1
ATOM 1661 O O . SER A 1 210 ? -17.965 -5.962 -45.089 1.00 46.25 210 SER A O 1
#

pLDDT: mean 70.72, std 18.43, range [35.94, 93.44]

Secondary structure (DSSP, 8-state):
-TTT-TTS-HHHHHHHHHHHHHHHHTS-----SSTHHHHHHHHHSSGGGTTT---TTTS-HHHHHHHHHHHHH--PPP--HHHHHHHHHHHHHHHHHHHHHHHHHHHHHHHHHHH-HHHHHHH-HHHHHHHHHHHHHHHHHHHHHHHHHHHHTT-------TTSTTTHHHHHHHHHHHHHHHHHHHHHHHHHHHHHHHHHHHHHHHHTT-

InterPro domains:
  IPR002687 Nop domain [PF01798] (40-137)
  IPR036070 Nop domain superfamily [SSF89124] (41-137)
  IPR045056 Nucleolar protein Nop56/Nop58 [PTHR10894] (44-135)

Organism: Mytilus edulis (NCBI:txid6550)

Radius of gyration: 29.87 Å; chains: 1; bounding box: 66×56×85 Å

Sequence (210 aa):
MNNLITGLPEKEMSAMALGLAHSLSRYKLKFSPDKVDTMIVQAIWYRTNAATTDFSETLPEELEQELKQAAEISMGTEISEEDIINVTYLCEQVIEITDYRGQLYDYIKNRMLAVAPNLTILVGELVGARLIAHADGDVSSEKKKKKKKKKQENGDLDDTMDTTAN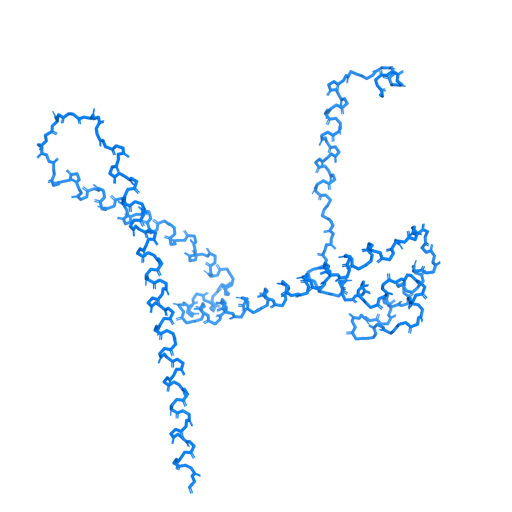TSQELDNKKNDTDNVQIFEKSRKLVSQEEERDTAQQEEHLLDSS